Protein AF-0000000077935540 (afdb_homodimer)

Structure (mmCIF, N/CA/C/O backbone):
data_AF-0000000077935540-model_v1
#
loop_
_entity.id
_entity.type
_entity.pdbx_description
1 polymer 'Uncharacterized protein'
#
loop_
_atom_site.group_PDB
_atom_site.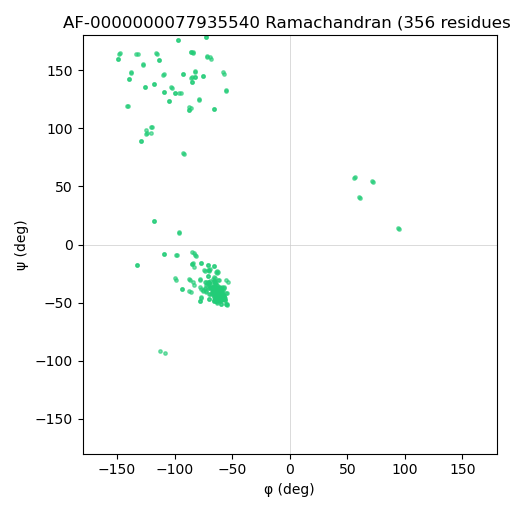id
_atom_site.type_symbol
_atom_site.label_atom_id
_atom_site.label_alt_id
_atom_site.label_comp_id
_atom_site.label_asym_id
_atom_site.label_entity_id
_atom_site.label_seq_id
_atom_site.pdbx_PDB_ins_code
_atom_site.Cartn_x
_atom_site.Cartn_y
_atom_site.Cartn_z
_atom_site.occupancy
_atom_site.B_iso_or_equiv
_atom_site.auth_seq_id
_atom_site.auth_comp_id
_atom_site.auth_asym_id
_atom_site.auth_atom_id
_atom_site.pdbx_PDB_model_num
ATOM 1 N N . MET A 1 1 ? 17.234 -0.448 -13.492 1 80.06 1 MET A N 1
ATOM 2 C CA . MET A 1 1 ? 16.344 -0.194 -12.352 1 80.06 1 MET A CA 1
ATOM 3 C C . MET A 1 1 ? 16.812 -0.953 -11.117 1 80.06 1 MET A C 1
ATOM 5 O O . MET A 1 1 ? 17.312 -2.074 -11.227 1 80.06 1 MET A O 1
ATOM 9 N N . ASN A 1 2 ? 16.75 -0.303 -9.992 1 91.56 2 ASN A N 1
ATOM 10 C CA . ASN A 1 2 ? 17.188 -1.038 -8.812 1 91.56 2 ASN A CA 1
ATOM 11 C C . ASN A 1 2 ? 16.062 -1.866 -8.211 1 91.56 2 ASN A C 1
ATOM 13 O O . ASN A 1 2 ? 14.914 -1.762 -8.648 1 91.56 2 ASN A O 1
ATOM 17 N N . ARG A 1 3 ? 16.422 -2.732 -7.371 1 96.88 3 ARG A N 1
ATOM 18 C CA . ARG A 1 3 ? 15.5 -3.699 -6.801 1 96.88 3 ARG A CA 1
ATOM 19 C C . ARG A 1 3 ? 14.398 -2.996 -6.004 1 96.88 3 ARG A C 1
ATOM 21 O O . ARG A 1 3 ? 13.25 -3.445 -5.992 1 96.88 3 ARG A O 1
ATOM 28 N N . VAL A 1 4 ? 14.68 -1.916 -5.453 1 97.12 4 VAL A N 1
ATOM 29 C CA . VAL A 1 4 ? 13.695 -1.131 -4.715 1 97.12 4 VAL A CA 1
ATOM 30 C C . VAL A 1 4 ? 12.594 -0.665 -5.66 1 97.12 4 VAL A C 1
ATOM 32 O O . VAL A 1 4 ? 11.406 -0.812 -5.359 1 97.12 4 VAL A O 1
ATOM 35 N N . ARG A 1 5 ? 12.961 -0.125 -6.711 1 97.44 5 ARG A N 1
ATOM 36 C CA . ARG A 1 5 ? 11.977 0.334 -7.68 1 97.44 5 ARG A CA 1
ATOM 37 C C . ARG A 1 5 ? 11.133 -0.827 -8.195 1 97.44 5 ARG A C 1
ATOM 39 O O . ARG A 1 5 ? 9.914 -0.694 -8.359 1 97.44 5 ARG A O 1
ATOM 46 N N . GLN A 1 6 ? 11.758 -1.904 -8.438 1 98 6 GLN A N 1
ATOM 47 C CA . GLN A 1 6 ? 11.039 -3.072 -8.945 1 98 6 GLN A CA 1
ATOM 48 C C . GLN A 1 6 ? 9.961 -3.52 -7.961 1 98 6 GLN A C 1
ATOM 50 O O . GLN A 1 6 ? 8.805 -3.727 -8.352 1 98 6 GLN A O 1
ATOM 55 N N . LEU A 1 7 ? 10.359 -3.693 -6.73 1 98.38 7 LEU A N 1
ATOM 56 C CA . LEU A 1 7 ? 9.414 -4.137 -5.715 1 98.38 7 LEU A CA 1
ATOM 57 C C . LEU A 1 7 ? 8.328 -3.084 -5.484 1 98.38 7 LEU A C 1
ATOM 59 O O . LEU A 1 7 ? 7.164 -3.422 -5.27 1 98.38 7 LEU A O 1
ATOM 63 N N . THR A 1 8 ? 8.703 -1.834 -5.531 1 98.5 8 THR A N 1
ATOM 64 C CA . THR A 1 8 ? 7.73 -0.754 -5.395 1 98.5 8 THR A CA 1
ATOM 65 C C . THR A 1 8 ? 6.719 -0.792 -6.539 1 98.5 8 THR A C 1
ATOM 67 O O . THR A 1 8 ? 5.516 -0.667 -6.312 1 98.5 8 THR A O 1
ATOM 70 N N . ASP A 1 9 ? 7.176 -0.919 -7.719 1 98.44 9 ASP A N 1
ATOM 71 C CA . ASP A 1 9 ? 6.293 -1.008 -8.875 1 98.44 9 ASP A CA 1
ATOM 72 C C . ASP A 1 9 ? 5.363 -2.213 -8.766 1 98.44 9 ASP A C 1
ATOM 74 O O . ASP A 1 9 ? 4.199 -2.143 -9.172 1 98.44 9 ASP A O 1
ATOM 78 N N . GLU A 1 10 ? 5.895 -3.291 -8.234 1 98.62 10 GLU A N 1
ATOM 79 C CA . GLU A 1 10 ? 5.043 -4.457 -8.016 1 98.62 10 GLU A CA 1
ATOM 80 C C . GLU A 1 10 ? 3.928 -4.148 -7.023 1 98.62 10 GLU A C 1
ATOM 82 O O . GLU A 1 10 ? 2.785 -4.562 -7.219 1 98.62 10 GLU A O 1
ATOM 87 N N . ALA A 1 11 ? 4.305 -3.514 -5.98 1 98.75 11 ALA A N 1
ATOM 88 C CA . ALA A 1 11 ? 3.303 -3.141 -4.988 1 98.75 11 ALA A CA 1
ATOM 89 C C . ALA A 1 11 ? 2.229 -2.246 -5.602 1 98.75 11 ALA A C 1
ATOM 91 O O . ALA A 1 11 ? 1.037 -2.426 -5.34 1 98.75 11 ALA A O 1
ATOM 92 N N . ILE A 1 12 ? 2.625 -1.308 -6.379 1 98.62 12 ILE A N 1
ATOM 93 C CA . ILE A 1 12 ? 1.694 -0.41 -7.055 1 98.62 12 ILE A CA 1
ATOM 94 C C . ILE A 1 12 ? 0.786 -1.212 -7.984 1 98.62 12 ILE A C 1
ATOM 96 O O . ILE A 1 12 ? -0.427 -0.991 -8.016 1 98.62 12 ILE A O 1
ATOM 100 N N . GLU A 1 13 ? 1.338 -2.125 -8.672 1 98.5 13 GLU A N 1
ATOM 101 C CA . GLU A 1 13 ? 0.567 -2.967 -9.578 1 98.5 13 GLU A CA 1
ATOM 102 C C . GLU A 1 13 ? -0.471 -3.791 -8.82 1 98.5 13 GLU A C 1
ATOM 104 O O . GLU A 1 13 ? -1.575 -4.016 -9.32 1 98.5 13 GLU A O 1
ATOM 109 N N . GLU A 1 14 ? -0.076 -4.289 -7.641 1 98.75 14 GLU A N 1
ATOM 110 C CA . GLU A 1 14 ? -1.028 -5.043 -6.832 1 98.75 14 GLU A CA 1
ATOM 111 C C . GLU A 1 14 ? -2.273 -4.211 -6.531 1 98.75 14 GLU A C 1
ATOM 113 O O . GLU A 1 14 ? -3.389 -4.738 -6.523 1 98.75 14 GLU A O 1
ATOM 118 N N . ILE A 1 15 ? -2.061 -2.986 -6.316 1 98.19 15 ILE A N 1
ATOM 119 C CA . ILE A 1 15 ? -3.172 -2.098 -5.992 1 98.19 15 ILE A CA 1
ATOM 120 C C . ILE A 1 15 ? -3.941 -1.747 -7.262 1 98.19 15 ILE A C 1
ATOM 122 O O . ILE A 1 15 ? -5.168 -1.873 -7.309 1 98.19 15 ILE A O 1
ATOM 126 N N . GLU A 1 16 ? -3.285 -1.359 -8.273 1 98.31 16 GLU A N 1
ATOM 127 C CA . GLU A 1 16 ? -3.922 -0.783 -9.461 1 98.31 16 GLU A CA 1
ATOM 128 C C . GLU A 1 16 ? -4.562 -1.865 -10.32 1 98.31 16 GLU A C 1
ATOM 130 O O . GLU A 1 16 ? -5.676 -1.691 -10.82 1 98.31 16 GLU A O 1
ATOM 135 N N . LYS A 1 17 ? -3.846 -2.871 -10.516 1 97.88 17 LYS A N 1
ATOM 136 C CA . LYS A 1 17 ? -4.262 -3.896 -11.469 1 97.88 17 LYS A CA 1
ATOM 137 C C . LYS A 1 17 ? -5.031 -5.016 -10.766 1 97.88 17 LYS A C 1
ATOM 139 O O . LYS A 1 17 ? -6.047 -5.488 -11.281 1 97.88 17 LYS A O 1
ATOM 144 N N . TYR A 1 18 ? -4.641 -5.391 -9.602 1 97.94 18 TYR A N 1
ATOM 145 C CA . TYR A 1 18 ? -5.176 -6.59 -8.969 1 97.94 18 TYR A CA 1
ATOM 146 C C . TYR A 1 18 ? -6.074 -6.23 -7.785 1 97.94 18 TYR A C 1
ATOM 148 O O . TYR A 1 18 ? -6.691 -7.109 -7.18 1 97.94 18 TYR A O 1
ATOM 156 N N . ASN A 1 19 ? -6.074 -4.965 -7.438 1 96.69 19 ASN A N 1
ATOM 157 C CA . ASN A 1 19 ? -6.918 -4.449 -6.363 1 96.69 19 ASN A CA 1
ATOM 158 C C . ASN A 1 19 ? -6.594 -5.109 -5.027 1 96.69 19 ASN A C 1
ATOM 160 O O . ASN A 1 19 ? -7.496 -5.52 -4.293 1 96.69 19 ASN A O 1
ATOM 164 N N . SER A 1 20 ? -5.309 -5.305 -4.797 1 97.62 20 SER A N 1
ATOM 165 C CA . SER A 1 20 ? -4.914 -5.977 -3.562 1 97.62 20 SER A CA 1
ATOM 166 C C . SER A 1 20 ? -4.02 -5.086 -2.711 1 97.62 20 SER A C 1
ATOM 168 O O . SER A 1 20 ? -2.797 -5.078 -2.883 1 97.62 20 SER A O 1
ATOM 170 N N . CYS A 1 21 ? -4.562 -4.5 -1.745 1 97.25 21 CYS A N 1
ATOM 171 C CA . CYS A 1 21 ? -3.791 -3.727 -0.78 1 97.25 21 CYS A CA 1
ATOM 172 C C . CYS A 1 21 ? -2.98 -4.641 0.131 1 97.25 21 CYS A C 1
ATOM 174 O O . CYS A 1 21 ? -1.876 -4.289 0.548 1 97.25 21 CYS A O 1
ATOM 176 N N . GLN A 1 22 ? -3.59 -5.816 0.43 1 97.44 22 GLN A N 1
ATOM 177 C CA . GLN A 1 22 ? -2.912 -6.766 1.306 1 97.44 22 GLN A CA 1
ATOM 178 C C . GLN A 1 22 ? -1.576 -7.203 0.711 1 97.44 22 GLN A C 1
ATOM 180 O O . GLN A 1 22 ? -0.568 -7.266 1.417 1 97.44 22 GLN A O 1
ATOM 185 N N . SER A 1 23 ? -1.59 -7.512 -0.558 1 98.25 23 SER A N 1
ATOM 186 C CA . SER A 1 23 ? -0.346 -7.883 -1.225 1 98.25 23 SER A CA 1
ATOM 187 C C . SER A 1 23 ? 0.662 -6.738 -1.189 1 98.25 23 SER A C 1
ATOM 189 O O . SER A 1 23 ? 1.846 -6.957 -0.924 1 98.25 23 SER A O 1
ATOM 191 N N . ALA A 1 24 ? 0.158 -5.539 -1.489 1 98.56 24 ALA A N 1
ATOM 192 C CA . ALA A 1 24 ? 1.03 -4.371 -1.441 1 98.56 24 ALA A CA 1
ATOM 193 C C . ALA A 1 24 ? 1.646 -4.199 -0.056 1 98.56 24 ALA A C 1
ATOM 195 O O . ALA A 1 24 ? 2.826 -3.861 0.069 1 98.56 24 ALA A O 1
ATOM 196 N N . TYR A 1 25 ? 0.874 -4.453 0.956 1 98.38 25 TYR A N 1
ATOM 197 C CA . TYR A 1 25 ? 1.321 -4.352 2.34 1 98.38 25 TYR A CA 1
ATOM 198 C C . TYR A 1 25 ? 2.48 -5.301 2.611 1 98.38 25 TYR A C 1
ATOM 200 O O . TYR A 1 25 ? 3.488 -4.91 3.205 1 98.38 25 TYR A O 1
ATOM 208 N N . TYR A 1 26 ? 2.369 -6.52 2.178 1 98.31 26 TYR A N 1
ATOM 209 C CA . TYR A 1 26 ? 3.424 -7.492 2.434 1 98.31 26 TYR A CA 1
ATOM 210 C C . TYR A 1 26 ? 4.676 -7.168 1.628 1 98.31 26 TYR A C 1
ATOM 212 O O . TYR A 1 26 ? 5.797 -7.414 2.082 1 98.31 26 TYR A O 1
ATOM 220 N N . ILE A 1 27 ? 4.523 -6.621 0.427 1 98.44 27 ILE A N 1
ATOM 221 C CA . ILE A 1 27 ? 5.684 -6.188 -0.343 1 98.44 27 ILE A CA 1
ATOM 222 C C . ILE A 1 27 ? 6.379 -5.031 0.376 1 98.44 27 ILE A C 1
ATOM 224 O O . ILE A 1 27 ? 7.609 -4.984 0.442 1 98.44 27 ILE A O 1
ATOM 228 N N . LEU A 1 28 ? 5.555 -4.133 0.888 1 98.38 28 LEU A N 1
ATOM 229 C CA . LEU A 1 28 ? 6.102 -3.035 1.677 1 98.38 28 LEU A CA 1
ATOM 230 C C . LEU A 1 28 ? 6.906 -3.562 2.861 1 98.38 28 LEU A C 1
ATOM 232 O O . LEU A 1 28 ? 7.969 -3.029 3.182 1 98.38 28 LEU A O 1
ATOM 236 N N . LYS A 1 29 ? 6.402 -4.57 3.553 1 97.94 29 LYS A N 1
ATOM 237 C CA . LYS A 1 29 ? 7.129 -5.168 4.668 1 97.94 29 LYS A CA 1
ATOM 238 C C . LYS A 1 29 ? 8.477 -5.719 4.215 1 97.94 29 LYS A C 1
ATOM 240 O O . LYS A 1 29 ? 9.484 -5.566 4.914 1 97.94 29 LYS A O 1
ATOM 245 N N . THR A 1 30 ? 8.477 -6.32 3.076 1 96.56 30 THR A N 1
ATOM 246 C CA . THR A 1 30 ? 9.719 -6.828 2.496 1 96.56 30 THR A CA 1
ATOM 247 C C . THR A 1 30 ? 10.695 -5.691 2.229 1 96.56 30 THR A C 1
ATOM 249 O O . THR A 1 30 ? 11.891 -5.812 2.518 1 96.56 30 THR A O 1
ATOM 252 N N . LEU A 1 31 ? 10.234 -4.625 1.642 1 97.31 31 LEU A N 1
ATOM 253 C CA . LEU A 1 31 ? 11.055 -3.449 1.351 1 97.31 31 LEU A CA 1
ATOM 254 C C . LEU A 1 31 ? 11.641 -2.865 2.631 1 97.31 31 LEU A C 1
ATOM 256 O O . LEU A 1 31 ? 12.828 -2.523 2.674 1 97.31 31 LEU A O 1
ATOM 260 N N . SER A 1 32 ? 10.828 -2.76 3.615 1 97.06 32 SER A N 1
ATOM 261 C CA . SER A 1 32 ? 11.266 -2.174 4.879 1 97.06 32 SER A CA 1
ATOM 262 C C . SER A 1 32 ? 12.359 -3.012 5.523 1 97.06 32 SER A C 1
ATOM 264 O O . SER A 1 32 ? 13.383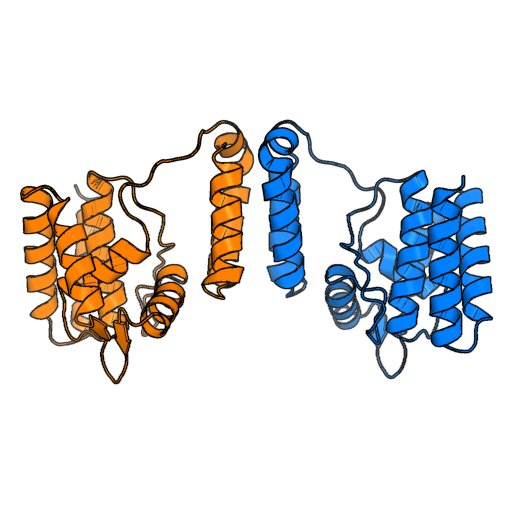 -2.475 5.969 1 97.06 32 SER A O 1
ATOM 266 N N . GLU A 1 33 ? 12.133 -4.324 5.57 1 95.38 33 GLU A N 1
ATOM 267 C CA . GLU A 1 33 ? 13.062 -5.242 6.211 1 95.38 33 GLU A CA 1
ATOM 268 C C . GLU A 1 33 ? 14.398 -5.285 5.473 1 95.38 33 GLU A C 1
ATOM 270 O O . GLU A 1 33 ? 15.453 -5.453 6.09 1 95.38 33 GLU A O 1
ATOM 275 N N . GLY A 1 34 ? 14.422 -5.105 4.195 1 94.25 34 GLY A N 1
ATOM 276 C CA . GLY A 1 34 ? 15.633 -5.266 3.4 1 94.25 34 GLY A CA 1
ATOM 277 C C . GLY A 1 34 ? 16.062 -3.982 2.717 1 94.25 34 GLY A C 1
ATOM 278 O O . GLY A 1 34 ? 16.797 -4.02 1.722 1 94.25 34 GLY A O 1
ATOM 279 N N . ALA A 1 35 ? 15.633 -2.904 3.182 1 93.38 35 ALA A N 1
ATOM 280 C CA . ALA A 1 35 ? 15.789 -1.641 2.469 1 93.38 35 ALA A CA 1
ATOM 281 C C . ALA A 1 35 ? 17.25 -1.391 2.115 1 93.38 35 ALA A C 1
ATOM 283 O O . ALA A 1 35 ? 17.578 -1.123 0.957 1 93.38 35 ALA A O 1
ATOM 284 N N . GLU A 1 36 ? 18.141 -1.472 3.025 1 92.56 36 GLU A N 1
ATOM 285 C CA . GLU A 1 36 ? 19.562 -1.16 2.812 1 92.56 36 GLU A CA 1
ATOM 286 C C . GLU A 1 36 ? 20.172 -2.084 1.767 1 92.56 36 GLU A C 1
ATOM 288 O O . GLU A 1 36 ? 20.922 -1.631 0.893 1 92.56 36 GLU A O 1
ATOM 293 N N . THR A 1 37 ? 19.891 -3.318 1.882 1 95 37 THR A N 1
ATOM 294 C CA . THR A 1 37 ? 20.422 -4.297 0.945 1 95 37 THR A CA 1
ATOM 295 C C . THR A 1 37 ? 19.797 -4.137 -0.433 1 95 37 THR A C 1
ATOM 297 O O . THR A 1 37 ? 20.484 -4.207 -1.452 1 95 37 THR A O 1
ATOM 300 N N . LEU A 1 38 ? 18.547 -3.93 -0.459 1 96.31 38 LEU A N 1
ATOM 301 C CA . LEU A 1 38 ? 17.812 -3.854 -1.711 1 96.31 38 LEU A CA 1
ATOM 302 C C . LEU A 1 38 ? 18.219 -2.627 -2.518 1 96.31 38 LEU A C 1
ATOM 304 O O . LEU A 1 38 ? 18.172 -2.645 -3.75 1 96.31 38 LEU A O 1
ATOM 308 N N . CYS A 1 39 ? 18.609 -1.595 -1.846 1 95.44 39 CYS A N 1
ATOM 309 C CA . CYS A 1 39 ? 19.047 -0.373 -2.51 1 95.44 39 CYS A CA 1
ATOM 310 C C . CYS A 1 39 ? 20.297 -0.633 -3.357 1 95.44 39 CYS A C 1
ATOM 312 O O . CYS A 1 39 ? 20.562 0.094 -4.316 1 95.44 39 CYS A O 1
ATOM 314 N N . LYS A 1 40 ? 20.984 -1.628 -3.023 1 95.12 40 LYS A N 1
ATOM 315 C CA . LYS A 1 40 ? 22.234 -1.929 -3.703 1 95.12 40 LYS A CA 1
ATOM 316 C C . LYS A 1 40 ? 22.047 -3.004 -4.77 1 95.12 40 LYS A C 1
ATOM 318 O O . LYS A 1 40 ? 22.953 -3.273 -5.559 1 95.12 40 LYS A O 1
ATOM 323 N N . GLU A 1 41 ? 20.938 -3.598 -4.809 1 95.81 41 GLU A N 1
ATOM 324 C CA . GLU A 1 41 ? 20.656 -4.699 -5.727 1 95.81 41 GLU A CA 1
ATOM 325 C C . GLU A 1 41 ? 20.031 -4.195 -7.023 1 95.81 41 GLU A C 1
ATOM 327 O O . GLU A 1 41 ? 19.297 -3.207 -7.016 1 95.81 41 GLU A O 1
ATOM 332 N N . LYS A 1 42 ? 20.359 -4.863 -8.047 1 95.69 42 LYS A N 1
ATOM 333 C CA . LYS A 1 42 ? 19.719 -4.594 -9.328 1 95.69 42 LYS A CA 1
ATOM 334 C C . LYS A 1 42 ? 18.391 -5.336 -9.453 1 95.69 42 LYS A C 1
ATOM 336 O O . LYS A 1 42 ? 18.094 -6.223 -8.641 1 95.69 42 LYS A O 1
ATOM 341 N N . GLU A 1 43 ? 17.656 -4.902 -10.406 1 96 43 GLU A N 1
ATOM 342 C CA . GLU A 1 43 ? 16.391 -5.574 -10.664 1 96 43 GLU A CA 1
ATOM 343 C C . GLU A 1 43 ? 16.609 -7.059 -10.945 1 96 43 GLU A C 1
ATOM 345 O O . GLU A 1 43 ? 17.625 -7.449 -11.516 1 96 43 GLU A O 1
ATOM 350 N N . VAL A 1 44 ? 15.672 -7.816 -10.547 1 96.88 44 VAL A N 1
ATOM 351 C CA . VAL A 1 44 ? 15.719 -9.266 -10.742 1 96.88 44 VAL A CA 1
ATOM 352 C C . VAL A 1 44 ? 14.875 -9.648 -11.961 1 96.88 44 VAL A C 1
ATOM 354 O O . VAL A 1 44 ? 13.734 -9.203 -12.102 1 96.88 44 VAL A O 1
ATOM 357 N N . LYS A 1 45 ? 15.445 -10.391 -12.773 1 97.38 45 LYS A N 1
ATOM 358 C CA . LYS A 1 45 ? 14.688 -10.953 -13.891 1 97.38 45 LYS A CA 1
ATOM 359 C C . LYS A 1 45 ? 14.016 -12.258 -13.492 1 97.38 45 LYS A C 1
ATOM 361 O O . LYS A 1 45 ? 14.688 -13.266 -13.25 1 97.38 45 LYS A O 1
ATOM 366 N N . TYR A 1 46 ? 12.75 -12.242 -13.508 1 98 46 TYR A N 1
ATOM 367 C CA . TYR A 1 46 ? 12.008 -13.438 -13.125 1 98 46 TYR A CA 1
ATOM 368 C C . TYR A 1 46 ? 11.859 -14.383 -14.312 1 98 46 TYR A C 1
ATOM 370 O O . TYR A 1 46 ? 11.547 -13.953 -15.422 1 98 46 TYR A O 1
ATOM 378 N N . ASP A 1 47 ? 12.008 -15.625 -13.992 1 97.94 47 ASP A N 1
ATOM 379 C CA . ASP A 1 47 ? 11.672 -16.641 -14.984 1 97.94 47 ASP A CA 1
ATOM 380 C C . ASP A 1 47 ? 10.156 -16.828 -15.078 1 97.94 47 ASP A C 1
ATOM 382 O O . ASP A 1 47 ? 9.617 -17.062 -16.156 1 97.94 47 ASP A O 1
ATOM 386 N N . TYR A 1 48 ? 9.508 -16.75 -13.891 1 97.88 48 TYR A N 1
ATOM 387 C CA . TYR A 1 48 ? 8.07 -16.938 -13.805 1 97.88 48 TYR A CA 1
ATOM 388 C C . TYR A 1 48 ? 7.438 -15.945 -12.836 1 97.88 48 TYR A C 1
ATOM 390 O O . TYR A 1 48 ? 8.008 -15.641 -11.789 1 97.88 48 TYR A O 1
ATOM 398 N N . THR A 1 49 ? 6.258 -15.508 -13.242 1 98.25 49 THR A N 1
ATOM 399 C CA . THR A 1 49 ? 5.492 -14.602 -12.398 1 98.25 49 THR A CA 1
ATOM 400 C C . THR A 1 49 ? 4.457 -15.359 -11.57 1 98.25 49 THR A C 1
ATOM 402 O O . THR A 1 49 ? 4.305 -16.578 -11.734 1 98.25 49 THR A O 1
ATOM 405 N N . VAL A 1 50 ? 3.803 -14.641 -10.758 1 98.69 50 VAL A N 1
ATOM 406 C CA . VAL A 1 50 ? 2.725 -15.219 -9.961 1 98.69 50 VAL A CA 1
ATOM 407 C C . VAL A 1 50 ? 1.613 -15.711 -10.875 1 98.69 50 VAL A C 1
ATOM 409 O O . VAL A 1 50 ? 1.038 -16.781 -10.648 1 98.69 50 VAL A O 1
ATOM 412 N N . ASP A 1 51 ? 1.336 -14.961 -11.906 1 98.31 51 ASP A N 1
ATOM 413 C CA . ASP A 1 51 ? 0.317 -15.375 -12.867 1 98.31 51 ASP A CA 1
ATOM 414 C C . ASP A 1 51 ? 0.7 -16.688 -13.547 1 98.31 51 ASP A C 1
ATOM 416 O O . ASP A 1 51 ? -0.145 -17.562 -13.734 1 98.31 51 ASP A O 1
ATOM 420 N N . ASN A 1 52 ? 1.935 -16.781 -13.914 1 97.94 52 ASN A N 1
ATOM 421 C CA . ASN A 1 52 ? 2.412 -18.047 -14.477 1 97.94 52 ASN A CA 1
ATOM 422 C C . ASN A 1 52 ? 2.184 -19.203 -13.508 1 97.94 52 ASN A C 1
ATOM 424 O O . ASN A 1 52 ? 1.757 -20.281 -13.93 1 97.94 52 ASN A O 1
ATOM 428 N N . LEU A 1 53 ? 2.488 -18.984 -12.312 1 98.5 53 LEU A N 1
ATOM 429 C CA . LEU A 1 53 ? 2.344 -20.016 -11.289 1 98.5 53 LEU A CA 1
ATOM 430 C C . LEU A 1 53 ? 0.897 -20.484 -11.188 1 98.5 53 LEU A C 1
ATOM 432 O O . LEU A 1 53 ? 0.633 -21.688 -11.094 1 98.5 53 LEU A O 1
ATOM 436 N N . ILE A 1 54 ? -0.005 -19.562 -11.195 1 98.69 54 ILE A N 1
ATOM 437 C CA . ILE A 1 54 ? -1.426 -19.891 -11.102 1 98.69 54 ILE A CA 1
ATOM 438 C C . ILE A 1 54 ? -1.853 -20.688 -12.328 1 98.69 54 ILE A C 1
ATOM 440 O O . ILE A 1 54 ? -2.514 -21.719 -12.195 1 98.69 54 ILE A O 1
ATOM 444 N N . ILE A 1 55 ? -1.457 -20.188 -13.461 1 98.44 55 ILE A N 1
ATOM 445 C CA . ILE A 1 55 ? -1.841 -20.844 -14.711 1 98.44 55 ILE A CA 1
ATOM 446 C C . ILE A 1 55 ? -1.257 -22.25 -14.773 1 98.44 55 ILE A C 1
ATOM 448 O O . ILE A 1 55 ? -1.951 -23.203 -15.133 1 98.44 55 ILE A O 1
ATOM 452 N N . MET A 1 56 ? -0.005 -22.406 -14.367 1 98.06 56 MET A N 1
ATOM 453 C CA . MET A 1 56 ? 0.618 -23.719 -14.328 1 98.06 56 MET A CA 1
ATOM 454 C C . MET A 1 56 ? -0.12 -24.641 -13.367 1 98.06 56 MET A C 1
ATOM 456 O O . MET A 1 56 ? -0.306 -25.828 -13.656 1 98.06 56 MET A O 1
ATOM 460 N N . SER A 1 57 ? -0.506 -24.125 -12.227 1 98.38 57 SER A N 1
ATOM 461 C CA . SER A 1 57 ? -1.21 -24.906 -11.211 1 98.38 57 SER A CA 1
ATOM 462 C C . SER A 1 57 ? -2.547 -25.422 -11.734 1 98.38 57 SER A C 1
ATOM 464 O O . SER A 1 57 ? -2.879 -26.594 -11.562 1 98.38 57 SER A O 1
ATOM 466 N N . LEU A 1 58 ? -3.234 -24.562 -12.445 1 98.12 58 LEU A N 1
ATOM 467 C CA . LEU A 1 58 ? -4.555 -24.922 -12.945 1 98.12 58 LEU A CA 1
ATOM 468 C C . LEU A 1 58 ? -4.445 -25.828 -14.164 1 98.12 58 LEU A C 1
ATOM 470 O O . LEU A 1 58 ? -5.348 -26.625 -14.438 1 98.12 58 LEU A O 1
ATOM 474 N N . TYR A 1 59 ? -3.379 -25.625 -14.859 1 97.81 59 TYR A N 1
ATOM 475 C CA . TYR A 1 59 ? -3.158 -26.484 -16.016 1 97.81 59 TYR A CA 1
ATOM 476 C C . TYR A 1 59 ? -2.9 -27.922 -15.578 1 97.81 59 TYR A C 1
ATOM 478 O O . TYR A 1 59 ? -3.342 -28.859 -16.234 1 97.81 59 TYR A O 1
ATOM 486 N N . THR A 1 60 ? -2.176 -28.078 -14.516 1 96.81 60 THR A N 1
ATOM 487 C CA . THR A 1 60 ? -1.765 -29.391 -14.047 1 96.81 60 THR A CA 1
ATOM 488 C C . THR A 1 60 ? -2.855 -30.031 -13.188 1 96.81 60 THR A C 1
ATOM 490 O O . THR A 1 60 ? -2.957 -31.25 -13.109 1 96.81 60 THR A O 1
ATOM 493 N N . TYR A 1 61 ? -3.578 -29.203 -12.484 1 96 61 TYR A N 1
ATOM 494 C CA . TYR A 1 61 ? -4.695 -29.656 -11.664 1 96 61 TYR A CA 1
ATOM 495 C C . TYR A 1 61 ? -5.984 -28.938 -12.047 1 96 61 TYR A C 1
ATOM 497 O O . TYR A 1 61 ? -6.332 -27.906 -11.461 1 96 61 TYR A O 1
ATOM 505 N N . GLU A 1 62 ? -6.73 -29.578 -12.875 1 92.38 62 GLU A N 1
ATOM 506 C CA . GLU A 1 62 ? -7.957 -29 -13.406 1 92.38 62 GLU A CA 1
ATOM 507 C C . GLU A 1 62 ? -9.117 -29.172 -12.43 1 92.38 62 GLU A C 1
ATOM 509 O O . GLU A 1 62 ? -9.156 -30.141 -11.672 1 92.38 62 GLU A O 1
ATOM 514 N N . ASP A 1 63 ? -10.008 -28.266 -12.453 1 94.12 63 ASP A N 1
ATOM 515 C CA . ASP A 1 63 ? -11.242 -28.312 -11.664 1 94.12 63 ASP A CA 1
ATOM 516 C C . ASP A 1 63 ? -10.93 -28.469 -10.172 1 94.12 63 ASP A C 1
ATOM 518 O O . ASP A 1 63 ? -11.422 -29.391 -9.523 1 94.12 63 ASP A O 1
ATOM 522 N N . VAL A 1 64 ? -10.211 -27.562 -9.758 1 95.88 64 VAL A N 1
ATOM 523 C CA . VAL A 1 64 ? -9.719 -27.641 -8.391 1 95.88 64 VAL A CA 1
ATOM 524 C C . VAL A 1 64 ? -10.406 -26.578 -7.527 1 95.88 64 VAL A C 1
ATOM 526 O O . VAL A 1 64 ? -10.742 -25.5 -8.008 1 95.88 64 VAL A O 1
ATOM 529 N N . THR A 1 65 ? -10.625 -26.922 -6.242 1 95.81 65 THR A N 1
ATOM 530 C CA . THR A 1 65 ? -11.148 -25.938 -5.301 1 95.81 65 THR A CA 1
ATOM 531 C C . THR A 1 65 ? -10.078 -24.906 -4.957 1 95.81 65 THR A C 1
ATOM 533 O O . THR A 1 65 ? -8.883 -25.141 -5.172 1 95.81 65 THR A O 1
ATOM 536 N N . LYS A 1 66 ? -10.484 -23.812 -4.449 1 96.25 66 LYS A N 1
ATOM 537 C CA . LYS A 1 66 ? -9.555 -22.75 -4.105 1 96.25 66 LYS A CA 1
ATOM 538 C C . LYS A 1 66 ? -8.508 -23.219 -3.102 1 96.25 66 LYS A C 1
ATOM 540 O O . LYS A 1 66 ? -7.324 -22.906 -3.24 1 96.25 66 LYS A O 1
ATOM 545 N N . ALA A 1 67 ? -8.977 -23.906 -2.078 1 96.31 67 ALA A N 1
ATOM 546 C CA . ALA A 1 67 ? -8.07 -24.391 -1.044 1 96.31 67 ALA A CA 1
ATOM 547 C C . ALA A 1 67 ? -7 -25.297 -1.64 1 96.31 67 ALA A C 1
ATOM 549 O O . ALA A 1 67 ? -5.816 -25.172 -1.312 1 96.31 67 ALA A O 1
ATOM 550 N N . ARG A 1 68 ? -7.434 -26.172 -2.488 1 96.25 68 ARG A N 1
ATOM 551 C CA . ARG A 1 68 ? -6.492 -27.094 -3.111 1 96.25 68 ARG A CA 1
ATOM 552 C C . ARG A 1 68 ? -5.574 -26.375 -4.09 1 96.25 68 ARG A C 1
ATOM 554 O O . ARG A 1 68 ? -4.406 -26.734 -4.242 1 96.25 68 ARG A O 1
ATOM 561 N N . LEU A 1 69 ? -6.125 -25.359 -4.684 1 97.94 69 LEU A N 1
ATOM 562 C CA . LEU A 1 69 ? -5.309 -24.547 -5.586 1 97.94 69 LEU A CA 1
ATOM 563 C C . LEU A 1 69 ? -4.145 -23.906 -4.844 1 97.94 69 LEU A C 1
ATOM 565 O O . LEU A 1 69 ? -3.018 -23.891 -5.348 1 97.94 69 LEU A O 1
ATOM 569 N N . PHE A 1 70 ? -4.391 -23.359 -3.662 1 98.38 70 PHE A N 1
ATOM 570 C CA . PHE A 1 70 ? -3.322 -22.766 -2.869 1 98.38 70 PHE A CA 1
ATOM 571 C C . PHE A 1 70 ? -2.24 -23.797 -2.566 1 98.38 70 PHE A C 1
ATOM 573 O O . PHE A 1 70 ? -1.048 -23.516 -2.682 1 98.38 70 PHE A O 1
ATOM 580 N N . VAL A 1 71 ? -2.668 -24.969 -2.213 1 98.06 71 VAL A N 1
ATOM 581 C CA . VAL A 1 71 ? -1.718 -26.031 -1.868 1 98.06 71 VAL A CA 1
ATOM 582 C C . VAL A 1 71 ? -0.917 -26.422 -3.105 1 98.06 71 VAL A C 1
ATOM 584 O O . VAL A 1 71 ? 0.311 -26.531 -3.051 1 98.06 71 VAL A O 1
ATOM 587 N N . THR A 1 72 ? -1.632 -26.641 -4.188 1 98.31 72 THR A N 1
ATOM 588 C CA . THR A 1 72 ? -0.991 -27.031 -5.441 1 98.31 72 THR A CA 1
ATOM 589 C C . THR A 1 72 ? 0.014 -25.969 -5.879 1 98.31 72 THR A C 1
ATOM 591 O O . THR A 1 72 ? 1.142 -26.297 -6.258 1 98.31 72 THR A O 1
ATOM 594 N N . SER A 1 73 ? -0.397 -24.703 -5.832 1 98.69 73 SER A N 1
ATOM 595 C CA . SER A 1 73 ? 0.47 -23.609 -6.23 1 98.69 73 SER A CA 1
ATOM 596 C C . SER A 1 73 ? 1.716 -23.531 -5.352 1 98.69 73 SER A C 1
ATOM 598 O O . SER A 1 73 ? 2.805 -23.219 -5.836 1 98.69 73 SER A O 1
ATOM 600 N N . PHE A 1 74 ? 1.558 -23.812 -4.082 1 98.75 74 PHE A N 1
ATOM 601 C CA . PHE A 1 74 ? 2.695 -23.781 -3.172 1 98.75 74 PHE A CA 1
ATOM 602 C C . PHE A 1 74 ? 3.707 -24.859 -3.531 1 98.75 74 PHE A C 1
ATOM 604 O O . PHE A 1 74 ? 4.91 -24.594 -3.572 1 98.75 74 PHE A O 1
ATOM 611 N N . ILE A 1 75 ? 3.197 -26.031 -3.748 1 97.88 75 ILE A N 1
ATOM 612 C CA . ILE A 1 75 ? 4.082 -27.156 -4.066 1 97.88 75 ILE A CA 1
ATOM 613 C C . ILE A 1 75 ? 4.828 -26.859 -5.367 1 97.88 75 ILE A C 1
ATOM 615 O O . ILE A 1 75 ? 6.047 -27.062 -5.449 1 97.88 75 ILE A O 1
ATOM 619 N N . ILE A 1 76 ? 4.113 -26.375 -6.336 1 98.38 76 ILE A N 1
ATOM 620 C CA . ILE A 1 76 ? 4.738 -26.047 -7.617 1 98.38 76 ILE A CA 1
ATOM 621 C C . ILE A 1 76 ? 5.762 -24.938 -7.426 1 98.38 76 ILE A C 1
ATOM 623 O O . ILE A 1 76 ? 6.867 -25 -7.969 1 98.38 76 ILE A O 1
ATOM 627 N N . TYR A 1 77 ? 5.457 -23.938 -6.676 1 98.62 77 TYR A N 1
ATOM 628 C CA . TYR A 1 77 ? 6.383 -22.844 -6.359 1 98.62 77 TYR A CA 1
ATOM 629 C C . TYR A 1 77 ? 7.664 -23.391 -5.734 1 98.62 77 TYR A C 1
ATOM 631 O O . TYR A 1 77 ? 8.766 -23 -6.129 1 98.62 77 TYR A O 1
ATOM 639 N N . ASP A 1 78 ? 7.465 -24.266 -4.77 1 97.69 78 ASP A N 1
ATOM 640 C CA . ASP A 1 78 ? 8.602 -24.828 -4.047 1 97.69 78 ASP A CA 1
ATOM 641 C C . ASP A 1 78 ? 9.523 -25.609 -4.984 1 97.69 78 ASP A C 1
ATOM 643 O O . ASP A 1 78 ? 10.742 -25.516 -4.871 1 97.69 78 ASP A O 1
ATOM 647 N N . LEU A 1 79 ? 8.953 -26.297 -5.871 1 97 79 LEU A N 1
ATOM 648 C CA . LEU A 1 79 ? 9.719 -27.094 -6.824 1 97 79 LEU A CA 1
ATOM 649 C C . LEU A 1 79 ? 10.406 -26.203 -7.852 1 97 79 LEU A C 1
ATOM 651 O O . LEU A 1 79 ? 11.57 -26.422 -8.195 1 97 79 LEU A O 1
ATOM 655 N N . LEU A 1 80 ? 9.742 -25.172 -8.328 1 98.06 80 LEU A N 1
ATOM 656 C CA . LEU A 1 80 ? 10.297 -24.25 -9.32 1 98.06 80 LEU A CA 1
ATOM 657 C C . LEU A 1 80 ? 11.414 -23.406 -8.727 1 98.06 80 LEU A C 1
ATOM 659 O O . LEU A 1 80 ? 12.414 -23.141 -9.398 1 98.06 80 LEU A O 1
ATOM 663 N N . ALA A 1 81 ? 11.258 -23.031 -7.492 1 97 81 ALA A N 1
ATOM 664 C CA . ALA A 1 81 ? 12.164 -22.094 -6.836 1 97 81 ALA A CA 1
ATOM 665 C C . ALA A 1 81 ? 13.555 -22.688 -6.684 1 97 81 ALA A C 1
ATOM 667 O O . ALA A 1 81 ? 14.531 -21.969 -6.453 1 97 81 ALA A O 1
ATOM 668 N N . LYS A 1 82 ? 13.625 -24 -6.793 1 95.44 82 LYS A N 1
ATOM 669 C CA . LYS A 1 82 ? 14.914 -24.688 -6.68 1 95.44 82 LYS A CA 1
ATOM 670 C C . LYS A 1 82 ? 15.789 -24.406 -7.898 1 95.44 82 LYS A C 1
ATOM 672 O O . LYS A 1 82 ? 17.016 -24.453 -7.809 1 95.44 82 LYS A O 1
ATOM 677 N N . LYS A 1 83 ? 15.25 -24.047 -9.016 1 96.62 83 LYS A N 1
ATOM 678 C CA . LYS A 1 83 ? 16.031 -23.938 -10.25 1 96.62 83 LYS A CA 1
ATOM 679 C C . LYS A 1 83 ? 15.734 -22.625 -10.969 1 96.62 83 LYS A C 1
ATOM 681 O O . LYS A 1 83 ? 16.5 -22.203 -11.836 1 96.62 83 LYS A O 1
ATOM 686 N N . TYR A 1 84 ? 14.641 -22 -10.609 1 97.88 84 TYR A N 1
ATOM 687 C CA . TYR A 1 84 ? 14.211 -20.812 -11.328 1 97.88 84 TYR A CA 1
ATOM 688 C C . TYR A 1 84 ? 13.969 -19.656 -10.375 1 97.88 84 TYR A C 1
ATOM 690 O O . TYR A 1 84 ? 13.734 -19.859 -9.18 1 97.88 84 TYR A O 1
ATOM 698 N N . THR A 1 85 ? 14.078 -18.438 -10.898 1 98 85 THR A N 1
ATOM 699 C CA . THR A 1 85 ? 13.695 -17.234 -10.156 1 98 85 THR A CA 1
ATOM 700 C C . THR A 1 85 ? 12.219 -16.938 -10.344 1 98 85 THR A C 1
ATOM 702 O O . THR A 1 85 ? 11.781 -16.562 -11.438 1 98 85 THR A O 1
ATOM 705 N N . ILE A 1 86 ? 11.531 -16.969 -9.242 1 98 86 ILE A N 1
ATOM 706 C CA . ILE A 1 86 ? 10.086 -16.781 -9.32 1 98 86 ILE A CA 1
ATOM 707 C C . ILE A 1 86 ? 9.68 -15.531 -8.547 1 98 86 ILE A C 1
ATOM 709 O O . ILE A 1 86 ? 10.195 -15.273 -7.457 1 98 86 ILE A O 1
ATOM 713 N N . GLN A 1 87 ? 8.781 -14.789 -9.141 1 98.38 87 GLN A N 1
ATOM 714 C CA . GLN A 1 87 ? 8.172 -13.695 -8.383 1 98.38 87 GLN A CA 1
ATOM 715 C C . GLN A 1 87 ? 7.551 -14.203 -7.086 1 98.38 87 GLN A C 1
ATOM 717 O O . GLN A 1 87 ? 6.844 -15.211 -7.086 1 98.38 87 GLN A O 1
ATOM 722 N N . ASN A 1 88 ? 7.809 -13.555 -5.984 1 97.69 88 ASN A N 1
ATOM 723 C CA . ASN A 1 88 ? 7.363 -14.008 -4.668 1 97.69 88 ASN A CA 1
ATOM 724 C C . ASN A 1 88 ? 5.844 -13.977 -4.551 1 97.69 88 ASN A C 1
ATOM 726 O O . ASN A 1 88 ? 5.238 -12.906 -4.539 1 97.69 88 ASN A O 1
ATOM 730 N N . PRO A 1 89 ? 5.246 -15.078 -4.379 1 98.56 89 PRO A N 1
ATOM 731 C CA . PRO A 1 89 ? 3.783 -15.109 -4.27 1 98.56 89 PRO A CA 1
ATOM 732 C C . PRO A 1 89 ? 3.283 -14.656 -2.9 1 98.56 89 PRO A C 1
ATOM 734 O O . PRO A 1 89 ? 2.082 -14.438 -2.721 1 98.56 89 PRO A O 1
ATOM 737 N N . LEU A 1 90 ? 4.133 -14.609 -1.923 1 98.25 90 LEU A N 1
ATOM 738 C CA . LEU A 1 90 ? 3.793 -14.188 -0.57 1 98.25 90 LEU A CA 1
ATOM 739 C C . LEU A 1 90 ? 2.941 -15.242 0.133 1 98.25 90 LEU A C 1
ATOM 741 O O . LEU A 1 90 ? 1.875 -14.922 0.667 1 98.25 90 LEU A O 1
ATOM 745 N N . PHE A 1 91 ? 3.455 -16.469 0.164 1 98.19 91 PHE A N 1
ATOM 746 C CA . PHE A 1 91 ? 2.752 -17.547 0.845 1 98.19 91 PHE A CA 1
ATOM 747 C C . PHE A 1 91 ? 2.891 -17.422 2.357 1 98.19 91 PHE A C 1
ATOM 749 O O . PHE A 1 91 ? 3.947 -17.031 2.857 1 98.19 91 PHE A O 1
ATOM 756 N N . TYR A 1 92 ? 1.865 -17.781 3.018 1 95.19 92 TYR A N 1
ATOM 757 C CA . TYR A 1 92 ? 1.981 -18.016 4.453 1 95.19 92 TYR A CA 1
ATOM 758 C C . TYR A 1 92 ? 0.998 -19.078 4.914 1 95.19 92 TYR A C 1
ATOM 760 O O . TYR A 1 92 ? 0.07 -19.438 4.184 1 95.19 92 TYR A O 1
ATOM 768 N N . PHE A 1 93 ? 1.314 -19.656 6.102 1 95.62 93 PHE A N 1
ATOM 769 C CA . PHE A 1 93 ? 0.557 -20.797 6.605 1 95.62 93 PHE A CA 1
ATOM 770 C C . PHE A 1 93 ? -0.285 -20.391 7.812 1 95.62 93 PHE A C 1
ATOM 772 O O . PHE A 1 93 ? 0.17 -19.625 8.664 1 95.62 93 PHE A O 1
ATOM 779 N N . ARG A 1 94 ? -1.54 -20.781 7.746 1 94.31 94 ARG A N 1
ATOM 780 C CA . ARG A 1 94 ? -2.482 -20.672 8.852 1 94.31 94 ARG A CA 1
ATOM 781 C C . ARG A 1 94 ? -3.193 -22 9.102 1 94.31 94 ARG A C 1
ATOM 783 O O . ARG A 1 94 ? -4.344 -22.172 8.695 1 94.31 94 ARG A O 1
ATOM 790 N N . TRP A 1 95 ? -2.666 -22.828 9.906 1 92.69 95 TRP A N 1
ATOM 791 C CA . TRP A 1 95 ? -3.031 -24.25 9.953 1 92.69 95 TRP A CA 1
ATOM 792 C C . TRP A 1 95 ? -4.422 -24.438 10.547 1 92.69 95 TRP A C 1
ATOM 794 O O . TRP A 1 95 ? -5.055 -25.469 10.359 1 92.69 95 TRP A O 1
ATOM 804 N N . ASN A 1 96 ? -4.926 -23.469 11.219 1 92.88 96 ASN A N 1
ATOM 805 C CA . ASN A 1 96 ? -6.227 -23.562 11.867 1 92.88 96 ASN A CA 1
ATOM 806 C C . ASN A 1 96 ? -7.332 -22.953 11 1 92.88 96 ASN A C 1
ATOM 808 O O . ASN A 1 96 ? -8.477 -22.844 11.438 1 92.88 96 ASN A O 1
ATOM 812 N N . LYS A 1 97 ? -7.023 -22.672 9.82 1 94.06 97 LYS A N 1
ATOM 813 C CA . LYS A 1 97 ? -7.996 -22.062 8.914 1 94.06 97 LYS A CA 1
ATOM 814 C C . LYS A 1 97 ? -8.32 -22.984 7.746 1 94.06 97 LYS A C 1
ATOM 816 O O . LYS A 1 97 ? -7.598 -23.953 7.492 1 94.06 97 LYS A O 1
ATOM 821 N N . ARG A 1 98 ? -9.398 -22.672 7.066 1 92.56 98 ARG A N 1
ATOM 822 C CA . ARG A 1 98 ? -9.805 -23.422 5.883 1 92.56 98 ARG A CA 1
ATOM 823 C C . ARG A 1 98 ? -8.727 -23.359 4.801 1 92.56 98 ARG A C 1
ATOM 825 O O . ARG A 1 98 ? -8.367 -24.375 4.219 1 92.56 98 ARG A O 1
ATOM 832 N N . TYR A 1 99 ? -8.297 -22.141 4.582 1 96.25 99 TYR A N 1
ATOM 833 C CA . TYR A 1 99 ? -7.164 -21.938 3.686 1 96.25 99 TYR A CA 1
ATOM 834 C C . TYR A 1 99 ? -5.848 -21.938 4.457 1 96.25 99 TYR A C 1
ATOM 836 O O . TYR A 1 99 ? -5.242 -20.875 4.66 1 96.25 99 TYR A O 1
ATOM 844 N N . PHE A 1 100 ? -5.414 -23.172 4.789 1 96.69 100 PHE A N 1
ATOM 845 C CA . PHE A 1 100 ? -4.254 -23.281 5.668 1 96.69 100 PHE A CA 1
ATOM 846 C C . PHE A 1 100 ? -2.973 -22.938 4.918 1 96.69 100 PHE A C 1
ATOM 848 O O . PHE A 1 100 ? -1.942 -22.656 5.535 1 96.69 100 PHE A O 1
ATOM 855 N N . VAL A 1 101 ? -2.916 -23.016 3.633 1 98 101 VAL A N 1
ATOM 856 C CA . VAL A 1 101 ? -1.958 -22.344 2.76 1 98 101 VAL A CA 1
ATOM 857 C C . VAL A 1 101 ? -2.631 -21.172 2.057 1 98 101 VAL A C 1
ATOM 859 O O . VAL A 1 101 ? -3.686 -21.328 1.439 1 98 101 VAL A O 1
ATOM 862 N N . TYR A 1 102 ? -2.016 -20.031 2.273 1 98.06 102 TYR A N 1
ATOM 863 C CA . TYR A 1 102 ? -2.654 -18.859 1.68 1 98.06 102 TYR A CA 1
ATOM 864 C C . TYR A 1 102 ? -1.618 -17.922 1.059 1 98.06 102 TYR A C 1
ATOM 866 O O . TYR A 1 102 ? -0.455 -17.922 1.468 1 98.06 102 TYR A O 1
ATOM 874 N N . SER A 1 103 ? -1.993 -17.266 0.017 1 98.5 103 SER A N 1
ATOM 875 C CA . SER A 1 103 ? -1.248 -16.188 -0.63 1 98.5 103 SER A CA 1
ATOM 876 C C . SER A 1 103 ? -2.178 -15.07 -1.085 1 98.5 103 SER A C 1
ATOM 878 O O . SER A 1 103 ? -3.004 -15.266 -1.979 1 98.5 103 SER A O 1
ATOM 880 N N . PRO A 1 104 ? -1.958 -13.883 -0.541 1 98 104 PRO A N 1
ATOM 881 C CA . PRO A 1 104 ? -2.809 -12.781 -0.992 1 98 104 PRO A CA 1
ATOM 882 C C . PRO A 1 104 ? -2.6 -12.438 -2.465 1 98 104 PRO A C 1
ATOM 884 O O . PRO A 1 104 ? -3.541 -12.016 -3.145 1 98 104 PRO A O 1
ATOM 887 N N . ARG A 1 105 ? -1.445 -12.672 -2.961 1 98.5 105 ARG A N 1
ATOM 888 C CA . ARG A 1 105 ? -1.172 -12.406 -4.367 1 98.5 105 ARG A CA 1
ATOM 889 C C . ARG A 1 105 ? -1.914 -13.391 -5.27 1 98.5 105 ARG A C 1
ATOM 891 O O . ARG A 1 105 ? -2.525 -12.984 -6.262 1 98.5 105 ARG A O 1
ATOM 898 N N . ILE A 1 106 ? -1.792 -14.609 -4.887 1 98.69 106 ILE A N 1
ATOM 899 C CA . ILE A 1 106 ? -2.488 -15.602 -5.695 1 98.69 106 ILE A CA 1
ATOM 900 C C . ILE A 1 106 ? -3.988 -15.328 -5.676 1 98.69 106 ILE A C 1
ATOM 902 O O . ILE A 1 106 ? -4.656 -15.422 -6.711 1 98.69 106 ILE A O 1
ATOM 906 N N . GLU A 1 107 ? -4.512 -15.016 -4.508 1 98 107 GLU A N 1
ATOM 907 C CA . GLU A 1 107 ? -5.934 -14.719 -4.371 1 98 107 GLU A CA 1
ATOM 908 C C . GLU A 1 107 ? -6.359 -13.602 -5.316 1 98 107 GLU A C 1
ATOM 910 O O . GLU A 1 107 ? -7.328 -13.75 -6.062 1 98 107 GLU A O 1
ATOM 915 N N . SER A 1 108 ? -5.66 -12.531 -5.293 1 98.44 108 SER A N 1
ATOM 916 C CA . SER A 1 108 ? -6.043 -11.367 -6.09 1 98.44 108 SER A CA 1
ATOM 917 C C . SER A 1 108 ? -5.754 -11.594 -7.57 1 98.44 108 SER A C 1
ATOM 919 O O . SER A 1 108 ? -6.531 -11.172 -8.43 1 98.44 108 SER A O 1
ATOM 921 N N . HIS A 1 109 ? -4.684 -12.227 -7.863 1 98.75 109 HIS A N 1
ATOM 922 C CA . HIS A 1 109 ? -4.332 -12.508 -9.25 1 98.75 109 HIS A CA 1
ATOM 923 C C . HIS A 1 109 ? -5.312 -13.492 -9.883 1 98.75 109 HIS A C 1
ATOM 925 O O . HIS A 1 109 ? -5.613 -13.398 -11.07 1 98.75 109 HIS A O 1
ATOM 931 N N . LEU A 1 110 ? -5.719 -14.422 -9.062 1 98.31 110 LEU A N 1
ATOM 932 C CA . LEU A 1 110 ? -6.723 -15.367 -9.539 1 98.31 110 LEU A CA 1
ATOM 933 C C . LEU A 1 110 ? -7.992 -14.641 -9.969 1 98.31 110 LEU A C 1
ATOM 935 O O . LEU A 1 110 ? -8.562 -14.945 -11.023 1 98.31 110 LEU A O 1
ATOM 939 N N . SER A 1 111 ? -8.43 -13.734 -9.164 1 97.75 111 SER A N 1
ATOM 940 C CA . SER A 1 111 ? -9.594 -12.922 -9.492 1 97.75 111 SER A CA 1
ATOM 941 C C . SER A 1 111 ? -9.375 -12.133 -10.781 1 97.75 111 SER A C 1
ATOM 943 O O . SER A 1 111 ? -10.266 -12.039 -11.617 1 97.75 111 SER A O 1
ATOM 945 N N . TYR A 1 112 ? -8.211 -11.602 -10.898 1 98.25 112 TYR A N 1
ATOM 946 C CA . TYR A 1 112 ? -7.848 -10.836 -12.094 1 98.25 112 TYR A CA 1
ATOM 947 C C . TYR A 1 112 ? -7.859 -11.727 -13.328 1 98.25 112 TYR A C 1
ATOM 949 O O . TYR A 1 112 ? -8.43 -11.359 -14.359 1 98.25 112 TYR A O 1
ATOM 957 N N . LEU A 1 113 ? -7.285 -12.867 -13.281 1 98.19 113 LEU A N 1
ATOM 958 C CA . LEU A 1 113 ? -7.207 -13.805 -14.398 1 98.19 113 LEU A CA 1
ATOM 959 C C . LEU A 1 113 ? -8.594 -14.281 -14.812 1 98.19 113 LEU A C 1
ATOM 961 O O . LEU A 1 113 ? -8.852 -14.531 -15.992 1 98.19 113 LEU A O 1
ATOM 965 N N . SER A 1 114 ? -9.422 -14.398 -13.812 1 97.56 114 SER A N 1
ATOM 966 C CA . SER A 1 114 ? -10.805 -14.742 -14.109 1 97.56 114 SER A CA 1
ATOM 967 C C . SER A 1 114 ? -11.508 -13.625 -14.883 1 97.56 114 SER A C 1
ATOM 969 O O . SER A 1 114 ? -12.203 -13.891 -15.867 1 97.56 114 SER A O 1
ATOM 971 N N . ARG A 1 115 ? -11.305 -12.453 -14.477 1 96.94 115 ARG A N 1
ATOM 972 C CA . ARG A 1 115 ? -11.906 -11.305 -15.141 1 96.94 115 ARG A CA 1
ATOM 973 C C . ARG A 1 115 ? -11.383 -11.148 -16.562 1 96.94 115 ARG A C 1
ATOM 975 O O . ARG A 1 115 ? -12.117 -10.727 -17.453 1 96.94 115 ARG A O 1
ATOM 982 N N . GLU A 1 116 ? -10.141 -11.516 -16.75 1 97 116 GLU A N 1
ATOM 983 C CA . GLU A 1 116 ? -9.5 -11.352 -18.047 1 97 116 GLU A CA 1
ATOM 984 C C . GLU A 1 116 ? -9.812 -12.531 -18.969 1 97 116 GLU A C 1
ATOM 986 O O . GLU A 1 116 ? -9.391 -12.547 -20.125 1 97 116 GLU A O 1
ATOM 991 N N . GLY A 1 117 ? -10.477 -13.547 -18.422 1 96.62 117 GLY A N 1
ATOM 992 C CA . GLY A 1 117 ? -10.984 -14.625 -19.25 1 96.62 117 GLY A CA 1
ATOM 993 C C . GLY A 1 117 ? -10.031 -15.805 -19.344 1 96.62 117 GLY A C 1
ATOM 994 O O . GLY A 1 117 ? -10.188 -16.672 -20.203 1 96.62 117 GLY A O 1
ATOM 995 N N . PHE A 1 118 ? -9.031 -15.867 -18.484 1 97.62 118 PHE A N 1
ATOM 996 C CA . PHE A 1 118 ? -8.086 -16.969 -18.5 1 97.62 118 PHE A CA 1
ATOM 997 C C . PHE A 1 118 ? -8.594 -18.125 -17.641 1 97.62 118 PHE A C 1
ATOM 999 O O . PHE A 1 118 ? -8.25 -19.297 -17.891 1 97.62 118 PHE A O 1
ATOM 1006 N N . VAL A 1 119 ? -9.367 -17.797 -16.594 1 98.12 119 VAL A N 1
ATOM 1007 C CA . VAL A 1 119 ? -9.781 -18.766 -15.578 1 98.12 119 VAL A CA 1
ATOM 1008 C C . VAL A 1 119 ? -11.305 -18.75 -15.438 1 98.12 119 VAL A C 1
ATOM 1010 O O . VAL A 1 119 ? -11.922 -17.688 -15.438 1 98.12 119 VAL A O 1
ATOM 1013 N N . LYS A 1 120 ? -11.82 -19.828 -15.383 1 96.69 120 LYS A N 1
ATOM 1014 C CA . LYS A 1 120 ? -13.227 -20 -15.031 1 96.69 120 LYS A CA 1
ATOM 1015 C C . LYS A 1 120 ? -13.398 -20.281 -13.547 1 96.69 120 LYS A C 1
ATOM 1017 O O . LYS A 1 120 ? -12.625 -21.047 -12.953 1 96.69 120 LYS A O 1
ATOM 1022 N N . ASN A 1 121 ? -14.32 -19.516 -12.938 1 90.06 121 ASN A N 1
ATOM 1023 C CA . ASN A 1 121 ? -14.578 -19.688 -11.508 1 90.06 121 ASN A CA 1
ATOM 1024 C C . ASN A 1 121 ? -16.047 -19.953 -11.227 1 90.06 121 ASN A C 1
ATOM 1026 O O . ASN A 1 121 ? -16.859 -19.016 -11.156 1 90.06 121 ASN A O 1
ATOM 1030 N N . ARG A 1 122 ? -16.594 -20.969 -11.094 1 84.81 122 ARG A N 1
ATOM 1031 C CA . ARG A 1 122 ? -17.938 -21.328 -10.633 1 84.81 122 ARG A CA 1
ATOM 1032 C C . ARG A 1 122 ? -17.891 -21.984 -9.258 1 84.81 122 ARG A C 1
ATOM 1034 O O . ARG A 1 122 ? -17.531 -21.344 -8.266 1 84.81 122 ARG A O 1
ATOM 1041 N N . LYS A 1 123 ? -17.828 -23.266 -9.141 1 86.44 123 LYS A N 1
ATOM 1042 C CA . LYS A 1 123 ? -17.625 -24 -7.891 1 86.44 123 LYS A CA 1
ATOM 1043 C C . LYS A 1 123 ? -16.172 -24.406 -7.734 1 86.44 123 LYS A C 1
ATOM 1045 O O . LYS A 1 123 ? -15.641 -24.453 -6.621 1 86.44 123 LYS A O 1
ATOM 1050 N N . LYS A 1 124 ? -15.578 -24.609 -8.867 1 95.88 124 LYS A N 1
ATOM 1051 C CA . LYS A 1 124 ? -14.164 -24.969 -8.984 1 95.88 124 LYS A CA 1
ATOM 1052 C C . LYS A 1 124 ? -13.461 -24.094 -10.031 1 95.88 124 LYS A C 1
ATOM 1054 O O . LYS A 1 124 ? -14.117 -23.406 -10.805 1 95.88 124 LYS A O 1
ATOM 1059 N N . TYR A 1 125 ? -12.133 -24.125 -9.945 1 97.44 125 TYR A N 1
ATOM 1060 C CA . TYR A 1 125 ? -11.352 -23.312 -10.875 1 97.44 125 TYR A CA 1
ATOM 1061 C C . TYR A 1 125 ? -10.758 -24.188 -11.984 1 97.44 125 TYR A C 1
ATOM 1063 O O . TYR A 1 125 ? -10.273 -25.281 -11.727 1 97.44 125 TYR A O 1
ATOM 1071 N N . SER A 1 126 ? -10.875 -23.688 -13.133 1 97.75 126 SER A N 1
ATOM 1072 C CA . SER A 1 126 ? -10.258 -24.312 -14.297 1 97.75 126 SER A CA 1
ATOM 1073 C C . SER A 1 126 ? -9.844 -23.266 -15.336 1 97.75 126 SER A C 1
ATOM 1075 O O . SER A 1 126 ? -10.281 -22.125 -15.273 1 97.75 126 SER A O 1
ATOM 1077 N N . LEU A 1 127 ? -9.008 -23.656 -16.266 1 98.12 127 LEU A N 1
ATOM 1078 C CA . LEU A 1 127 ? -8.562 -22.734 -17.312 1 98.12 127 LEU A CA 1
ATOM 1079 C C . LEU A 1 127 ? -9.562 -22.703 -18.469 1 98.12 127 LEU A C 1
ATOM 1081 O O . LEU A 1 127 ? -10.18 -23.719 -18.781 1 98.12 127 LEU A O 1
ATOM 1085 N N . THR A 1 128 ? -9.758 -21.562 -19.062 1 97.69 128 THR A N 1
ATOM 1086 C CA . THR A 1 128 ? -10.422 -21.469 -20.3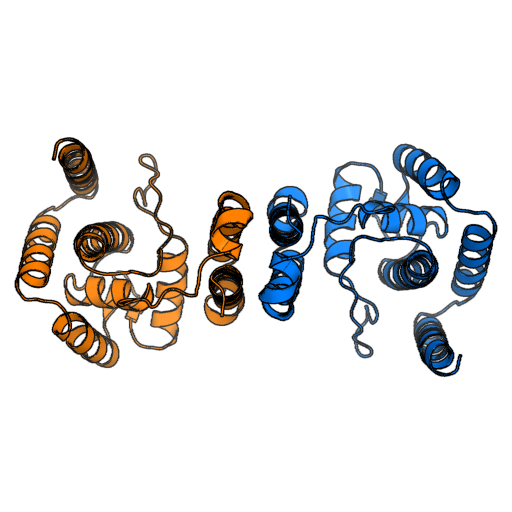59 1 97.69 128 THR A CA 1
ATOM 1087 C C . THR A 1 128 ? -9.508 -21.984 -21.469 1 97.69 128 THR A C 1
ATOM 1089 O O . THR A 1 128 ? -8.375 -22.375 -21.203 1 97.69 128 THR A O 1
ATOM 1092 N N . GLU A 1 129 ? -10.023 -21.969 -22.688 1 96.94 129 GLU A N 1
ATOM 1093 C CA . GLU A 1 129 ? -9.18 -22.359 -23.812 1 96.94 129 GLU A CA 1
ATOM 1094 C C . GLU A 1 129 ? -7.984 -21.422 -23.969 1 96.94 129 GLU A C 1
ATOM 1096 O O . GLU A 1 129 ? -6.871 -21.859 -24.25 1 96.94 129 GLU A O 1
ATOM 1101 N N . TYR A 1 130 ? -8.25 -20.188 -23.719 1 95.56 130 TYR A N 1
ATOM 1102 C CA . TYR A 1 130 ? -7.199 -19.172 -23.75 1 95.56 130 TYR A CA 1
ATOM 1103 C C . TYR A 1 130 ? -6.16 -19.422 -22.656 1 95.56 130 TYR A C 1
ATOM 1105 O O . TYR A 1 130 ? -4.957 -19.344 -22.906 1 95.56 130 TYR A O 1
ATOM 1113 N N . GLY A 1 131 ? -6.605 -19.75 -21.531 1 97.06 131 GLY A N 1
ATOM 1114 C CA . GLY A 1 131 ? -5.727 -20.047 -20.422 1 97.06 131 GLY A CA 1
ATOM 1115 C C . GLY A 1 131 ? -4.895 -21.297 -20.625 1 97.06 131 GLY A C 1
ATOM 1116 O O . GLY A 1 131 ? -3.732 -21.344 -20.219 1 97.06 131 GLY A O 1
ATOM 1117 N N . LYS A 1 132 ? -5.496 -22.203 -21.281 1 97.69 132 LYS A N 1
ATOM 1118 C CA . LYS A 1 132 ? -4.801 -23.469 -21.547 1 97.69 132 LYS A CA 1
ATOM 1119 C C . LYS A 1 132 ? -3.621 -23.25 -22.484 1 97.69 132 LYS A C 1
ATOM 1121 O O . LYS A 1 132 ? -2.564 -23.859 -22.312 1 97.69 132 LYS A O 1
ATOM 1126 N N . LYS A 1 133 ? -3.807 -22.453 -23.453 1 96.94 133 LYS A N 1
ATOM 1127 C CA . LYS A 1 133 ? -2.711 -22.156 -24.359 1 96.94 133 LYS A CA 1
ATOM 1128 C C . LYS A 1 133 ? -1.537 -21.516 -23.625 1 96.94 133 LYS A C 1
ATOM 1130 O O . LYS A 1 133 ? -0.38 -21.859 -23.875 1 96.94 133 LYS A O 1
ATOM 1135 N N . GLU A 1 134 ? -1.863 -20.609 -22.766 1 95.31 134 GLU A N 1
ATOM 1136 C CA . GLU A 1 134 ? -0.833 -19.984 -21.953 1 95.31 134 GLU A CA 1
ATOM 1137 C C . GLU A 1 134 ? -0.147 -20.984 -21.031 1 95.31 134 GLU A C 1
ATOM 1139 O O . GLU A 1 134 ? 1.065 -20.922 -20.828 1 95.31 134 GLU A O 1
ATOM 1144 N N . GLY A 1 135 ? -0.929 -21.875 -20.484 1 96.12 135 GLY A N 1
ATOM 1145 C CA . GLY A 1 135 ? -0.385 -22.922 -19.641 1 96.12 135 GLY A CA 1
ATOM 1146 C C . GLY A 1 135 ? 0.575 -23.844 -20.375 1 96.12 135 GLY A C 1
ATOM 1147 O O . GLY A 1 135 ? 1.651 -24.156 -19.859 1 96.12 135 GLY A O 1
ATOM 1148 N N . GLU A 1 136 ? 0.169 -24.188 -21.531 1 95.25 136 GLU A N 1
ATOM 1149 C CA . GLU A 1 136 ? 1.025 -25.031 -22.359 1 95.25 136 GLU A CA 1
ATOM 1150 C C . GLU A 1 136 ? 2.359 -24.344 -22.641 1 95.25 136 GLU A C 1
ATOM 1152 O O . GLU A 1 136 ? 3.416 -24.969 -22.547 1 95.25 136 GLU A O 1
ATOM 1157 N N . THR A 1 137 ? 2.277 -23.094 -22.969 1 94.44 137 THR A N 1
ATOM 1158 C CA . THR A 1 137 ? 3.473 -22.312 -23.266 1 94.44 137 THR A CA 1
ATOM 1159 C C . THR A 1 137 ? 4.375 -22.219 -22.031 1 94.44 137 THR A C 1
ATOM 1161 O O . THR A 1 137 ? 5.594 -22.359 -22.141 1 94.44 137 THR A O 1
ATOM 1164 N N . SER A 1 138 ? 3.787 -22.016 -20.891 1 94.12 138 SER A N 1
ATOM 1165 C CA . SER A 1 138 ? 4.543 -21.859 -19.656 1 94.12 138 SER A CA 1
ATOM 1166 C C . SER A 1 138 ? 5.223 -23.172 -19.266 1 94.12 138 SER A C 1
ATOM 1168 O O . SER A 1 138 ? 6.387 -23.172 -18.859 1 94.12 138 SER A O 1
ATOM 1170 N N . LEU A 1 139 ? 4.52 -24.281 -19.406 1 94.81 139 LEU A N 1
ATOM 1171 C CA . LEU A 1 139 ? 5.059 -25.578 -19.016 1 94.81 139 LEU A CA 1
ATOM 1172 C C . LEU A 1 139 ? 6.148 -26.031 -19.969 1 94.81 139 LEU A C 1
ATOM 1174 O O . LEU A 1 139 ? 7.086 -26.719 -19.578 1 94.81 139 LEU A O 1
ATOM 1178 N N . ALA A 1 140 ? 6.008 -25.531 -21.156 1 94.69 140 ALA A N 1
ATOM 1179 C CA . ALA A 1 140 ? 6.969 -25.938 -22.188 1 94.69 140 ALA A CA 1
ATOM 1180 C C . ALA A 1 140 ? 8.344 -25.344 -21.891 1 94.69 140 ALA A C 1
ATOM 1182 O O . ALA A 1 140 ? 9.352 -25.844 -22.406 1 94.69 140 ALA A O 1
ATOM 1183 N N . THR A 1 141 ? 8.422 -24.297 -21.125 1 95.5 141 THR A N 1
ATOM 1184 C CA . THR A 1 141 ? 9.688 -23.641 -20.812 1 95.5 141 THR A CA 1
ATOM 1185 C C . THR A 1 141 ? 10.414 -24.375 -19.688 1 95.5 141 THR A C 1
ATOM 1187 O O . THR A 1 141 ? 11.594 -24.125 -19.438 1 95.5 141 THR A O 1
ATOM 1190 N N . LEU A 1 142 ? 9.797 -25.328 -19.016 1 96.94 142 LEU A N 1
ATOM 1191 C CA . LEU A 1 142 ? 10.391 -26.062 -17.906 1 96.94 142 LEU A CA 1
ATOM 1192 C C . LEU A 1 142 ? 11.266 -27.203 -18.406 1 96.94 142 LEU A C 1
ATOM 1194 O O . LEU A 1 142 ? 10.961 -27.828 -19.422 1 96.94 142 LEU A O 1
ATOM 1198 N N . ASN 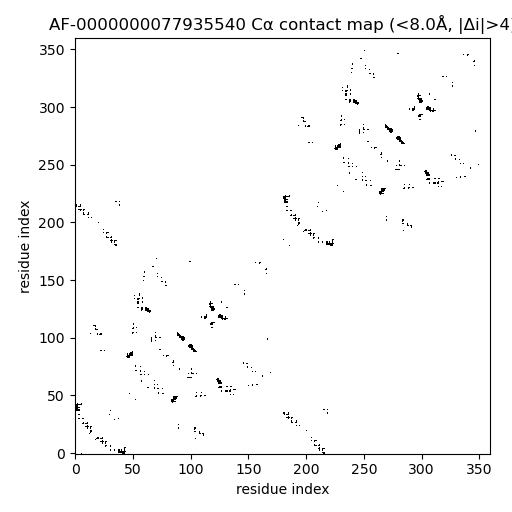A 1 143 ? 12.297 -27.422 -17.719 1 95.88 143 ASN A N 1
ATOM 1199 C CA . ASN A 1 143 ? 13.047 -28.625 -18.047 1 95.88 143 ASN A CA 1
ATOM 1200 C C . ASN A 1 143 ? 12.266 -29.891 -17.672 1 95.88 143 ASN A C 1
ATOM 1202 O O . ASN A 1 143 ? 11.391 -29.844 -16.812 1 95.88 143 ASN A O 1
ATOM 1206 N N . LYS A 1 144 ? 12.633 -30.953 -18.266 1 95.5 144 LYS A N 1
ATOM 1207 C CA . LYS A 1 144 ? 11.875 -32.188 -18.172 1 95.5 144 LYS A CA 1
ATOM 1208 C C . LYS A 1 144 ? 11.844 -32.719 -16.75 1 95.5 144 LYS A C 1
ATOM 1210 O O . LYS A 1 144 ? 10.82 -33.25 -16.297 1 95.5 144 LYS A O 1
ATOM 1215 N N . GLU A 1 145 ? 12.883 -32.594 -16.062 1 96.69 145 GLU A N 1
ATOM 1216 C CA . GLU A 1 145 ? 12.969 -33.094 -14.703 1 96.69 145 GLU A CA 1
ATOM 1217 C C . GLU A 1 145 ? 11.992 -32.375 -13.781 1 96.69 145 GLU A C 1
ATOM 1219 O O . GLU A 1 145 ? 11.266 -33 -13.016 1 96.69 145 GLU A O 1
ATOM 1224 N N . THR A 1 146 ? 12.016 -31.047 -13.875 1 96.88 146 THR A N 1
ATOM 1225 C CA . THR A 1 146 ? 11.125 -30.234 -13.047 1 96.88 146 THR A CA 1
ATOM 1226 C C . THR A 1 146 ? 9.664 -30.531 -13.383 1 96.88 146 THR A C 1
ATOM 1228 O O . THR A 1 146 ? 8.836 -30.656 -12.477 1 96.88 146 THR A O 1
ATOM 1231 N N . LEU A 1 147 ? 9.375 -30.625 -14.617 1 97.12 147 LEU A N 1
ATOM 1232 C CA . LEU A 1 147 ? 8.016 -30.906 -15.062 1 97.12 147 LEU A CA 1
ATOM 1233 C C . LEU A 1 147 ? 7.547 -32.25 -14.516 1 97.12 147 LEU A C 1
ATOM 1235 O O . LEU A 1 147 ? 6.414 -32.375 -14.031 1 97.12 147 LEU A O 1
ATOM 1239 N N . SER A 1 148 ? 8.383 -33.219 -14.578 1 97.12 148 SER A N 1
ATOM 1240 C CA . SER A 1 148 ? 8.039 -34.531 -14.086 1 97.12 148 SER A CA 1
ATOM 1241 C C . SER A 1 148 ? 7.75 -34.531 -12.586 1 97.12 148 SER A C 1
ATOM 1243 O O . SER A 1 148 ? 6.801 -35.156 -12.125 1 97.12 148 SER A O 1
ATOM 1245 N N . LYS A 1 149 ? 8.539 -33.844 -11.875 1 96.69 149 LYS A N 1
ATOM 1246 C CA . LYS A 1 149 ? 8.344 -33.719 -10.43 1 96.69 149 LYS A CA 1
ATOM 1247 C C . LYS A 1 149 ? 7.02 -33.062 -10.102 1 96.69 149 LYS A C 1
ATOM 1249 O O . LYS A 1 149 ? 6.332 -33.438 -9.156 1 96.69 149 LYS A O 1
ATOM 1254 N N . ILE A 1 150 ? 6.711 -32 -10.844 1 97.12 150 ILE A N 1
ATOM 1255 C CA . ILE A 1 150 ? 5.453 -31.297 -10.648 1 97.12 150 ILE A CA 1
ATOM 1256 C C . ILE A 1 150 ? 4.281 -32.25 -10.914 1 97.12 150 ILE A C 1
ATOM 1258 O O . ILE A 1 150 ? 3.361 -32.344 -10.094 1 97.12 150 ILE A O 1
ATOM 1262 N N . GLN A 1 151 ? 4.363 -32.938 -12 1 96.69 151 GLN A N 1
ATOM 1263 C CA . GLN A 1 151 ? 3.289 -33.875 -12.375 1 96.69 151 GLN A CA 1
ATOM 1264 C C . GLN A 1 151 ? 3.117 -34.969 -11.328 1 96.69 151 GLN A C 1
ATOM 1266 O O . GLN A 1 151 ? 1.991 -35.312 -10.984 1 96.69 151 GLN A O 1
ATOM 1271 N N . GLU A 1 152 ? 4.207 -35.438 -10.852 1 96.62 152 GLU A N 1
ATOM 1272 C CA . GLU A 1 152 ? 4.156 -36.5 -9.82 1 96.62 152 GLU A CA 1
ATOM 1273 C C . GLU A 1 152 ? 3.527 -35.969 -8.539 1 96.62 152 GLU A C 1
ATOM 1275 O O . GLU A 1 152 ? 2.674 -36.625 -7.941 1 96.62 152 GLU A O 1
ATOM 1280 N N . SER A 1 153 ? 3.953 -34.844 -8.102 1 95.94 153 SER A N 1
ATOM 1281 C CA . SER A 1 153 ? 3.451 -34.25 -6.867 1 95.94 153 SER A CA 1
ATOM 1282 C C . SER A 1 153 ? 1.964 -33.906 -6.973 1 95.94 153 SER A C 1
ATOM 1284 O O . SER A 1 153 ? 1.198 -34.188 -6.043 1 95.94 153 SER A O 1
ATOM 1286 N N . VAL A 1 154 ? 1.598 -33.375 -8.094 1 96.38 154 VAL A N 1
ATOM 1287 C CA . VAL A 1 154 ? 0.201 -33 -8.273 1 96.38 154 VAL A CA 1
ATOM 1288 C C . VAL A 1 154 ? -0.666 -34.25 -8.391 1 96.38 154 VAL A C 1
ATOM 1290 O O . VAL A 1 154 ? -1.799 -34.281 -7.91 1 96.38 154 VAL A O 1
ATOM 1293 N N . SER A 1 155 ? -0.127 -35.25 -9.055 1 96.56 155 SER A N 1
ATOM 1294 C CA . SER A 1 155 ? -0.843 -36.531 -9.133 1 96.56 155 SER A CA 1
ATOM 1295 C C . SER A 1 155 ? -1.105 -37.094 -7.746 1 96.56 155 SER A C 1
ATOM 1297 O O . SER A 1 155 ? -2.178 -37.656 -7.492 1 96.56 155 SER A O 1
ATOM 1299 N N . THR A 1 156 ? -0.142 -37 -6.918 1 95.56 156 THR A N 1
ATOM 1300 C CA . THR A 1 156 ? -0.297 -37.438 -5.535 1 95.56 156 THR A CA 1
ATOM 1301 C C . THR A 1 156 ? -1.394 -36.656 -4.832 1 95.56 156 THR A C 1
ATOM 1303 O O . THR A 1 156 ? -2.223 -37.219 -4.121 1 95.56 156 THR A O 1
ATOM 1306 N N . LEU A 1 157 ? -1.419 -35.375 -5.02 1 95.56 157 LEU A N 1
ATOM 1307 C CA . LEU A 1 157 ? -2.42 -34.5 -4.406 1 95.56 157 LEU A CA 1
ATOM 1308 C C . LEU A 1 157 ? -3.818 -34.875 -4.898 1 95.56 157 LEU A C 1
ATOM 1310 O O . LEU A 1 157 ? -4.781 -34.812 -4.129 1 95.56 157 LEU A O 1
ATOM 1314 N N . LYS A 1 158 ? -3.896 -35.188 -6.168 1 95.62 158 LYS A N 1
ATOM 1315 C CA . LYS A 1 158 ? -5.176 -35.531 -6.785 1 95.62 158 LYS A CA 1
ATOM 1316 C C . LYS A 1 158 ? -5.773 -36.781 -6.168 1 95.62 158 LYS A C 1
ATOM 1318 O O . LYS A 1 158 ? -6.996 -36.969 -6.156 1 95.62 158 LYS A O 1
ATOM 1323 N N . ARG A 1 159 ? -4.945 -37.562 -5.637 1 96.12 159 ARG A N 1
ATOM 1324 C CA . ARG A 1 159 ? -5.387 -38.844 -5.074 1 96.12 159 ARG A CA 1
ATOM 1325 C C . ARG A 1 159 ? -5.887 -38.656 -3.643 1 96.12 159 ARG A C 1
ATOM 1327 O O . ARG A 1 159 ? -6.559 -39.531 -3.1 1 96.12 159 ARG A O 1
ATOM 1334 N N . ILE A 1 160 ? -5.531 -37.531 -3.07 1 95.44 160 ILE A N 1
ATOM 1335 C CA . ILE A 1 160 ? -5.973 -37.25 -1.708 1 95.44 160 ILE A CA 1
ATOM 1336 C C . ILE A 1 160 ? -7.422 -36.781 -1.724 1 95.44 160 ILE A C 1
ATOM 1338 O O . ILE A 1 160 ? -7.742 -35.781 -2.387 1 95.44 160 ILE A O 1
ATOM 1342 N N . GLU A 1 161 ? -8.203 -37.375 -1.027 1 91.25 161 GLU A N 1
ATOM 1343 C CA . GLU A 1 161 ? -9.641 -37.156 -1.144 1 91.25 161 GLU A CA 1
ATOM 1344 C C . GLU A 1 161 ? -10.086 -36 -0.272 1 91.25 161 GLU A C 1
ATOM 1346 O O . GLU A 1 161 ? -10.938 -35.188 -0.678 1 91.25 161 GLU A O 1
ATOM 1351 N N . THR A 1 162 ? -9.508 -35.875 0.986 1 94.56 162 THR A N 1
ATOM 1352 C CA . THR A 1 162 ? -10.039 -34.875 1.92 1 94.56 162 THR A CA 1
ATOM 1353 C C . THR A 1 162 ? -9.016 -33.781 2.176 1 94.56 162 THR A C 1
ATOM 1355 O O . THR A 1 162 ? -7.812 -33.969 2.029 1 94.56 162 THR A O 1
ATOM 1358 N N . MET A 1 163 ? -9.469 -32.688 2.609 1 94.5 163 MET A N 1
ATOM 1359 C CA . MET A 1 163 ? -8.578 -31.562 2.93 1 94.5 163 MET A CA 1
ATOM 1360 C C . MET A 1 163 ? -7.766 -31.844 4.184 1 94.5 163 MET A C 1
ATOM 1362 O O . MET A 1 163 ? -6.625 -31.406 4.305 1 94.5 163 MET A O 1
ATOM 1366 N N . LYS A 1 164 ? -8.367 -32.594 5.109 1 94.38 164 LYS A N 1
ATOM 1367 C CA . LYS A 1 164 ? -7.625 -33 6.297 1 94.38 164 LYS A CA 1
ATOM 1368 C C . LYS A 1 164 ? -6.379 -33.812 5.914 1 94.38 164 LYS A C 1
ATOM 1370 O O . LYS A 1 164 ? -5.293 -33.562 6.445 1 94.38 164 LYS A O 1
ATOM 1375 N N . GLN A 1 165 ? -6.598 -34.719 5.008 1 95.88 165 GLN A N 1
ATOM 1376 C CA . GLN A 1 165 ? -5.477 -35.5 4.531 1 95.88 165 GLN A CA 1
ATOM 1377 C C . GLN A 1 165 ? -4.477 -34.656 3.758 1 95.88 165 GLN A C 1
ATOM 1379 O O . GLN A 1 165 ? -3.27 -34.875 3.818 1 95.88 165 GLN A O 1
ATOM 1384 N N . THR A 1 166 ? -4.961 -33.719 3.021 1 96.06 166 THR A N 1
ATOM 1385 C CA . THR A 1 166 ? -4.094 -32.781 2.287 1 96.06 166 THR A CA 1
ATOM 1386 C C . THR A 1 166 ? -3.193 -32 3.246 1 96.06 166 THR A C 1
ATOM 1388 O O . THR A 1 166 ? -2.008 -31.812 2.975 1 96.06 166 THR A O 1
ATOM 1391 N N . LYS A 1 167 ? -3.775 -31.562 4.336 1 95.31 167 LYS A N 1
ATOM 1392 C CA . LYS A 1 167 ? -3.031 -30.844 5.359 1 95.31 167 LYS A CA 1
ATOM 1393 C C . LYS A 1 167 ? -1.903 -31.688 5.93 1 95.31 167 LYS A C 1
ATOM 1395 O O . LYS A 1 167 ? -0.78 -31.219 6.102 1 95.31 167 LYS A O 1
ATOM 1400 N N . VAL A 1 168 ? -2.25 -32.938 6.223 1 93.56 168 VAL A N 1
ATOM 1401 C CA . VAL A 1 168 ? -1.257 -33.875 6.754 1 93.56 168 VAL A CA 1
ATOM 1402 C C . VAL A 1 168 ? -0.142 -34.062 5.73 1 93.56 168 VAL A C 1
ATOM 1404 O O . VAL A 1 168 ? 1.04 -34.062 6.082 1 93.56 168 VAL A O 1
ATOM 1407 N N . PHE A 1 169 ? -0.542 -34.25 4.57 1 93.62 169 PHE A N 1
ATOM 1408 C CA . PHE A 1 169 ? 0.414 -34.438 3.484 1 93.62 169 PHE A CA 1
ATOM 1409 C C . PHE A 1 169 ? 1.365 -33.25 3.396 1 93.62 169 PHE A C 1
ATOM 1411 O O . PHE A 1 169 ? 2.578 -33.438 3.275 1 93.62 169 PHE A O 1
ATOM 1418 N N . LEU A 1 170 ? 0.83 -32.031 3.445 1 95.19 170 LEU A N 1
ATOM 1419 C CA . LEU A 1 170 ? 1.644 -30.812 3.303 1 95.19 170 LEU A CA 1
ATOM 1420 C C . LEU A 1 170 ? 2.594 -30.656 4.484 1 95.19 170 LEU A C 1
ATOM 1422 O O . LEU A 1 170 ? 3.74 -30.25 4.312 1 95.19 170 LEU A O 1
ATOM 1426 N N . LYS A 1 171 ? 2.115 -30.969 5.648 1 93.31 171 LYS A N 1
ATOM 1427 C CA . LYS A 1 171 ? 2.98 -30.906 6.82 1 93.31 171 LYS A CA 1
ATOM 1428 C C . LYS A 1 171 ? 4.168 -31.844 6.68 1 93.31 171 LYS A C 1
ATOM 1430 O O . LYS A 1 171 ? 5.301 -31.484 6.996 1 93.31 171 LYS A O 1
ATOM 1435 N N . LYS A 1 172 ? 3.889 -33 6.207 1 91.75 172 LYS A N 1
ATOM 1436 C CA . LYS A 1 172 ? 4.961 -33.969 5.977 1 91.75 172 LYS A CA 1
ATOM 1437 C C . LYS A 1 172 ? 5.918 -33.469 4.891 1 91.75 172 LYS A C 1
ATOM 1439 O O . LYS A 1 172 ? 7.133 -33.625 5.02 1 91.75 172 LYS A O 1
ATOM 1444 N N . TYR A 1 173 ? 5.297 -32.969 3.895 1 91.38 173 TYR A N 1
ATOM 1445 C CA . TYR A 1 173 ? 6.074 -32.406 2.793 1 91.38 173 TYR A CA 1
ATOM 1446 C C . TYR A 1 173 ? 7.051 -31.359 3.291 1 91.38 173 TYR A C 1
ATOM 1448 O O . TYR A 1 173 ? 8.211 -31.328 2.879 1 91.38 173 TYR A O 1
ATOM 1456 N N . LEU A 1 174 ? 6.617 -30.5 4.215 1 91.88 174 LEU A N 1
ATOM 1457 C CA . LEU A 1 174 ? 7.414 -29.406 4.73 1 91.88 174 LEU A CA 1
ATOM 1458 C C . LEU A 1 174 ? 8.477 -29.891 5.699 1 91.88 174 LEU A C 1
ATOM 1460 O O . LEU A 1 174 ? 9.555 -29.312 5.805 1 91.88 174 LEU A O 1
ATOM 1464 N N . MET A 1 175 ? 8.109 -30.875 6.527 1 86.38 175 MET A N 1
ATOM 1465 C CA . MET A 1 175 ? 9.055 -31.453 7.477 1 86.38 175 MET A CA 1
ATOM 1466 C C . MET A 1 175 ? 10.18 -32.188 6.746 1 86.38 175 MET A C 1
ATOM 1468 O O . MET A 1 175 ? 11.312 -32.25 7.238 1 86.38 175 MET A O 1
ATOM 1472 N N . GLY A 1 176 ? 9.836 -32.969 5.758 1 70.25 176 GLY A N 1
ATOM 1473 C CA . GLY A 1 176 ? 10.883 -33.625 4.98 1 70.25 176 GLY A CA 1
ATOM 1474 C C . GLY A 1 176 ? 11.828 -32.625 4.328 1 70.25 176 GLY A C 1
ATOM 1475 O O . GLY A 1 176 ? 12.969 -32.969 4.012 1 70.25 176 GLY A O 1
ATOM 1476 N N . TYR A 1 177 ? 11.398 -31.562 3.893 1 54.38 177 TYR A N 1
ATOM 1477 C CA . TYR A 1 177 ? 12.305 -30.5 3.443 1 54.38 177 TYR A CA 1
ATOM 1478 C C . TYR A 1 177 ? 13.305 -30.156 4.531 1 54.38 177 TYR A C 1
ATOM 1480 O O . TYR A 1 177 ? 14.438 -29.75 4.238 1 54.38 177 TYR A O 1
ATOM 1488 N N . ARG A 1 178 ? 13.031 -30.219 5.793 1 47.19 178 ARG A N 1
ATOM 1489 C CA . ARG A 1 178 ? 14.008 -29.953 6.848 1 47.19 178 ARG A CA 1
ATOM 1490 C C . ARG A 1 178 ? 15.016 -31.094 6.961 1 47.19 178 ARG A C 1
ATOM 1492 O O . ARG A 1 178 ? 16.109 -30.906 7.496 1 47.19 178 ARG A O 1
ATOM 1499 N N . GLU A 1 179 ? 14.711 -32.25 6.727 1 39.38 179 GLU A N 1
ATOM 1500 C CA . GLU A 1 179 ? 15.648 -33.344 6.922 1 39.38 179 GLU A CA 1
ATOM 1501 C C . GLU A 1 179 ? 16.562 -33.5 5.711 1 39.38 179 GLU A C 1
ATOM 1503 O O . GLU A 1 179 ? 17.562 -34.219 5.777 1 39.38 179 GLU A O 1
ATOM 1508 N N . GLU A 1 180 ? 16.281 -33 4.496 1 36.59 180 GLU A N 1
ATOM 1509 C CA . GLU A 1 180 ? 17.328 -33.219 3.498 1 36.59 180 GLU A CA 1
ATOM 1510 C C . GLU A 1 180 ? 18.328 -32.062 3.498 1 36.59 180 GLU A C 1
ATOM 1512 O O . GLU A 1 180 ? 17.938 -30.891 3.656 1 36.59 180 GLU A O 1
ATOM 1517 N N . MET B 1 1 ? 19.141 4.875 9.078 1 80.19 1 MET B N 1
ATOM 1518 C CA . MET B 1 1 ? 18.109 4.387 8.164 1 80.19 1 MET B CA 1
ATOM 1519 C C . MET B 1 1 ? 18.094 5.215 6.887 1 80.19 1 MET B C 1
ATOM 1521 O O . MET B 1 1 ? 18.281 6.43 6.922 1 80.19 1 MET B O 1
ATOM 1525 N N . ASN B 1 2 ? 17.953 4.531 5.773 1 91.75 2 ASN B N 1
ATOM 1526 C CA . ASN B 1 2 ? 17.906 5.328 4.551 1 91.75 2 ASN B CA 1
ATOM 1527 C C . ASN B 1 2 ? 16.5 5.812 4.25 1 91.75 2 ASN B C 1
ATOM 1529 O O . ASN B 1 2 ? 15.539 5.418 4.922 1 91.75 2 ASN B O 1
ATOM 1533 N N . ARG B 1 3 ? 16.438 6.715 3.383 1 96.88 3 ARG B N 1
ATOM 1534 C CA . ARG B 1 3 ? 15.18 7.387 3.064 1 96.88 3 ARG B CA 1
ATOM 1535 C C . ARG B 1 3 ? 14.156 6.398 2.521 1 96.88 3 ARG B C 1
ATOM 1537 O O . ARG B 1 3 ? 12.953 6.531 2.783 1 96.88 3 ARG B O 1
ATOM 1544 N N . VAL B 1 4 ? 14.57 5.418 1.881 1 97.12 4 VAL B N 1
ATOM 1545 C CA . VAL B 1 4 ? 13.688 4.379 1.362 1 97.12 4 VAL B CA 1
ATOM 1546 C C . VAL B 1 4 ? 12.992 3.668 2.52 1 97.12 4 VAL B C 1
ATOM 1548 O O . VAL B 1 4 ? 11.773 3.49 2.504 1 97.12 4 VAL B O 1
ATOM 1551 N N . ARG B 1 5 ? 13.727 3.262 3.434 1 97.56 5 ARG B N 1
ATOM 1552 C CA . ARG B 1 5 ? 13.141 2.588 4.59 1 97.56 5 ARG B CA 1
ATOM 1553 C C . ARG B 1 5 ? 12.164 3.504 5.32 1 97.56 5 ARG B C 1
ATOM 1555 O O . ARG B 1 5 ? 11.102 3.064 5.754 1 97.56 5 ARG B O 1
ATOM 1562 N N . GLN B 1 6 ? 12.516 4.73 5.457 1 98 6 GLN B N 1
ATOM 1563 C CA . GLN B 1 6 ? 11.656 5.684 6.148 1 98 6 GLN B CA 1
ATOM 1564 C C . GLN B 1 6 ? 10.305 5.809 5.457 1 98 6 GLN B C 1
ATOM 1566 O O . GLN B 1 6 ? 9.258 5.719 6.105 1 98 6 GLN B O 1
ATOM 1571 N N . LEU B 1 7 ? 10.352 6.047 4.168 1 98.44 7 LEU B N 1
ATOM 1572 C CA . LEU B 1 7 ? 9.109 6.199 3.414 1 98.44 7 LEU B CA 1
ATOM 1573 C C . LEU B 1 7 ? 8.32 4.895 3.404 1 98.44 7 LEU B C 1
ATOM 1575 O O . LEU B 1 7 ? 7.09 4.91 3.473 1 98.44 7 LEU B O 1
ATOM 1579 N N . THR B 1 8 ? 9 3.795 3.316 1 98.5 8 THR B N 1
ATOM 1580 C CA . THR B 1 8 ? 8.336 2.496 3.371 1 98.5 8 THR B CA 1
ATOM 1581 C C . THR B 1 8 ? 7.645 2.301 4.715 1 98.5 8 THR B C 1
ATOM 1583 O O . THR B 1 8 ? 6.492 1.86 4.766 1 98.5 8 THR B O 1
ATOM 1586 N N . ASP B 1 9 ? 8.312 2.568 5.766 1 98.44 9 ASP B N 1
ATOM 1587 C CA . ASP B 1 9 ? 7.727 2.453 7.098 1 98.44 9 ASP B CA 1
ATOM 1588 C C . ASP B 1 9 ? 6.52 3.371 7.25 1 98.44 9 ASP B C 1
ATOM 1590 O O . ASP B 1 9 ? 5.543 3.018 7.91 1 98.44 9 ASP B O 1
ATOM 1594 N N . GLU B 1 10 ? 6.609 4.539 6.66 1 98.62 10 GLU B N 1
ATOM 1595 C CA . GLU B 1 10 ? 5.457 5.434 6.684 1 98.62 10 GLU B CA 1
ATOM 1596 C C . GLU B 1 10 ? 4.262 4.812 5.965 1 98.62 10 GLU B C 1
ATOM 1598 O O . GLU B 1 10 ? 3.127 4.926 6.43 1 98.62 10 GLU B O 1
ATOM 1603 N N . ALA B 1 11 ? 4.539 4.273 4.824 1 98.75 11 ALA B N 1
ATOM 1604 C CA . ALA B 1 11 ? 3.467 3.619 4.082 1 98.75 11 ALA B CA 1
ATOM 1605 C C . ALA B 1 11 ? 2.836 2.496 4.898 1 98.75 11 ALA B C 1
ATOM 1607 O O . ALA B 1 11 ? 1.611 2.352 4.926 1 98.75 11 ALA B O 1
ATOM 1608 N N . ILE B 1 12 ? 3.627 1.718 5.535 1 98.62 12 ILE B N 1
ATOM 1609 C CA . ILE B 1 12 ? 3.143 0.631 6.383 1 98.62 12 ILE B CA 1
ATOM 1610 C C . ILE B 1 12 ? 2.299 1.199 7.52 1 98.62 12 ILE B C 1
ATOM 1612 O O . ILE B 1 12 ? 1.227 0.673 7.828 1 98.62 12 ILE B O 1
ATOM 1616 N N . GLU B 1 13 ? 2.744 2.248 8.094 1 98.5 13 GLU B N 1
ATOM 1617 C CA . GLU B 1 13 ? 2.014 2.891 9.18 1 98.5 13 GLU B CA 1
ATOM 1618 C C . GLU B 1 13 ? 0.652 3.393 8.711 1 98.5 13 GLU B C 1
ATOM 1620 O O . GLU B 1 13 ? -0.327 3.336 9.453 1 98.5 13 GLU B O 1
ATOM 1625 N N . GLU B 1 14 ? 0.623 3.934 7.48 1 98.75 14 GLU B N 1
ATOM 1626 C CA . GLU B 1 14 ? -0.653 4.391 6.938 1 98.75 14 GLU B CA 1
ATOM 1627 C C . GLU B 1 14 ? -1.676 3.258 6.902 1 98.75 14 GLU B C 1
ATOM 1629 O O . GLU B 1 14 ? -2.859 3.477 7.168 1 98.75 14 GLU B O 1
ATOM 1634 N N . ILE B 1 15 ? -1.207 2.129 6.617 1 98.19 15 ILE B N 1
ATOM 1635 C CA . ILE B 1 15 ? -2.094 0.974 6.527 1 98.19 15 ILE B CA 1
ATOM 1636 C C . ILE B 1 15 ? -2.432 0.476 7.93 1 98.19 15 ILE B C 1
ATOM 1638 O O . ILE B 1 15 ? -3.605 0.281 8.258 1 98.19 15 ILE B O 1
ATOM 1642 N N . GLU B 1 16 ? -1.487 0.3 8.75 1 98.31 16 GLU B N 1
ATOM 1643 C CA . GLU B 1 16 ? -1.663 -0.386 10.031 1 98.31 16 GLU B CA 1
ATOM 1644 C C . GLU B 1 16 ? -2.34 0.519 11.055 1 98.31 16 GLU B C 1
ATOM 1646 O O . GLU B 1 16 ? -3.221 0.077 11.797 1 98.31 16 GLU B O 1
ATOM 1651 N N . LYS B 1 17 ? -1.892 1.673 11.109 1 97.88 17 LYS B N 1
ATOM 1652 C CA . LYS B 1 17 ? -2.328 2.584 12.164 1 97.88 17 LYS B CA 1
ATOM 1653 C C . LYS B 1 17 ? -3.502 3.441 11.703 1 97.88 17 LYS B C 1
ATOM 1655 O O . LYS B 1 17 ? -4.457 3.656 12.445 1 97.88 17 LYS B O 1
ATOM 1660 N N . TYR B 1 18 ? -3.494 3.867 10.484 1 97.94 18 TYR B N 1
ATOM 1661 C CA . TYR B 1 18 ? -4.453 4.867 10.023 1 97.94 18 TYR B CA 1
ATOM 1662 C C . TYR B 1 18 ? -5.473 4.246 9.07 1 97.94 18 TYR B C 1
ATOM 1664 O O . TYR B 1 18 ? -6.418 4.914 8.648 1 97.94 18 TYR B O 1
ATOM 1672 N N . ASN B 1 19 ? -5.23 3.02 8.695 1 96.69 19 ASN B N 1
ATOM 1673 C CA . ASN B 1 19 ? -6.133 2.27 7.824 1 96.69 19 ASN B CA 1
ATOM 1674 C C . ASN B 1 19 ? -6.305 2.953 6.473 1 96.69 19 ASN B C 1
ATOM 1676 O O . ASN B 1 19 ? -7.43 3.09 5.98 1 96.69 19 ASN B O 1
ATOM 1680 N N . SER B 1 20 ? -5.207 3.463 5.953 1 97.75 20 SER B N 1
ATOM 1681 C CA . SER B 1 20 ? -5.297 4.176 4.684 1 97.75 20 SER B CA 1
ATOM 1682 C C . SER B 1 20 ? -4.422 3.521 3.617 1 97.75 20 SER B C 1
ATOM 1684 O O . SER B 1 20 ? -3.236 3.834 3.504 1 97.75 20 SER B O 1
ATOM 1686 N N . CYS B 1 21 ? -5.008 2.781 2.777 1 97.25 21 CYS B N 1
ATOM 1687 C CA . CYS B 1 21 ? -4.305 2.207 1.635 1 97.25 21 CYS B CA 1
ATOM 1688 C C . CYS B 1 21 ? -3.99 3.275 0.595 1 97.25 21 CYS B C 1
ATOM 1690 O O . CYS B 1 21 ? -2.959 3.209 -0.077 1 97.25 21 CYS B O 1
ATOM 1692 N N . GLN B 1 22 ? -4.926 4.246 0.486 1 97.44 22 GLN B N 1
ATOM 1693 C CA . GLN B 1 22 ? -4.734 5.312 -0.49 1 97.44 22 GLN B CA 1
ATOM 1694 C C . GLN B 1 22 ? -3.459 6.098 -0.202 1 97.44 22 GLN B C 1
ATOM 1696 O O . GLN B 1 22 ? -2.691 6.402 -1.117 1 97.44 22 GLN B O 1
ATOM 1701 N N . SER B 1 23 ? -3.254 6.438 1.044 1 98.31 23 SER B N 1
ATOM 1702 C CA . SER B 1 23 ? -2.031 7.137 1.421 1 98.31 23 SER B CA 1
ATOM 1703 C C . SER B 1 23 ? -0.796 6.293 1.119 1 98.31 23 SER B C 1
ATOM 1705 O O . SER B 1 23 ? 0.198 6.801 0.597 1 98.31 23 SER B O 1
ATOM 1707 N N . ALA B 1 24 ? -0.899 5.016 1.486 1 98.56 24 ALA B N 1
ATOM 1708 C CA . ALA B 1 24 ? 0.213 4.113 1.205 1 98.56 24 ALA B CA 1
ATOM 1709 C C . ALA B 1 24 ? 0.515 4.066 -0.29 1 98.56 24 ALA B C 1
ATOM 1711 O O . ALA B 1 24 ? 1.68 4.039 -0.694 1 98.56 24 ALA B O 1
ATOM 1712 N N . TYR B 1 25 ? -0.513 4.07 -1.083 1 98.44 25 TYR B N 1
ATOM 1713 C CA . TYR B 1 25 ? -0.385 4.043 -2.535 1 98.44 25 TYR B CA 1
ATOM 1714 C C . TYR B 1 25 ? 0.395 5.254 -3.037 1 98.44 25 TYR B C 1
ATOM 1716 O O . TYR B 1 25 ? 1.305 5.117 -3.859 1 98.44 25 TYR B O 1
ATOM 1724 N N . TYR B 1 26 ? 0.078 6.418 -2.553 1 98.31 26 TYR B N 1
ATOM 1725 C CA . TYR B 1 26 ? 0.754 7.621 -3.016 1 98.31 26 TYR B CA 1
ATOM 1726 C C . TYR B 1 26 ? 2.199 7.656 -2.531 1 98.31 26 TYR B C 1
ATOM 1728 O O . TYR B 1 26 ? 3.08 8.172 -3.225 1 98.31 26 TYR B O 1
ATOM 1736 N N . ILE B 1 27 ? 2.477 7.125 -1.353 1 98.5 27 ILE B N 1
ATOM 1737 C CA . ILE B 1 27 ? 3.857 7.031 -0.888 1 98.5 27 ILE B CA 1
ATOM 1738 C C . ILE B 1 27 ? 4.641 6.074 -1.782 1 98.5 27 ILE B C 1
ATOM 1740 O O . ILE B 1 27 ? 5.793 6.344 -2.133 1 98.5 27 ILE B O 1
ATOM 1744 N N . LEU B 1 28 ? 3.99 4.992 -2.127 1 98.38 28 LEU B N 1
ATOM 1745 C CA . LEU B 1 28 ? 4.605 4.047 -3.053 1 98.38 28 LEU B CA 1
ATOM 1746 C C . LEU B 1 28 ? 4.945 4.727 -4.375 1 98.38 28 LEU B C 1
ATOM 1748 O O . LEU B 1 28 ? 6.008 4.473 -4.949 1 98.38 28 LEU B O 1
ATOM 1752 N N . LYS B 1 29 ? 4.055 5.547 -4.895 1 97.94 29 LYS B N 1
ATOM 1753 C CA . LYS B 1 29 ? 4.32 6.273 -6.129 1 97.94 29 LYS B CA 1
ATOM 1754 C C . LYS B 1 29 ? 5.551 7.172 -5.984 1 97.94 29 LYS B C 1
ATOM 1756 O O . LYS B 1 29 ? 6.367 7.266 -6.906 1 97.94 29 LYS B O 1
ATOM 1761 N N . THR B 1 30 ? 5.656 7.785 -4.852 1 96.62 30 THR B N 1
ATOM 1762 C CA . THR B 1 30 ? 6.82 8.617 -4.559 1 96.62 30 THR B CA 1
ATOM 1763 C C . THR B 1 30 ? 8.094 7.785 -4.562 1 96.62 30 THR B C 1
ATOM 1765 O O . THR B 1 30 ? 9.117 8.203 -5.117 1 96.62 30 THR B O 1
ATOM 1768 N N . LEU B 1 31 ? 8.07 6.648 -3.918 1 97.31 31 LEU B N 1
ATOM 1769 C CA . LEU B 1 31 ? 9.211 5.738 -3.861 1 97.31 31 LEU B CA 1
ATOM 1770 C C . LEU B 1 31 ? 9.609 5.285 -5.262 1 97.31 31 LEU B C 1
ATOM 1772 O O . LEU B 1 31 ? 10.805 5.262 -5.59 1 97.31 31 LEU B O 1
ATOM 1776 N N . SER B 1 32 ? 8.656 4.938 -6.039 1 97 32 SER B N 1
ATOM 1777 C CA . SER B 1 32 ? 8.922 4.449 -7.387 1 97 32 SER B CA 1
ATOM 1778 C C . SER B 1 32 ? 9.586 5.523 -8.242 1 97 32 SER B C 1
ATOM 1780 O O . SER B 1 32 ? 10.57 5.254 -8.93 1 97 32 SER B O 1
ATOM 1782 N N . GLU B 1 33 ? 9.023 6.727 -8.188 1 95.38 33 GLU B N 1
ATOM 1783 C CA . GLU B 1 33 ? 9.508 7.836 -9 1 95.38 33 GLU B CA 1
ATOM 1784 C C . GLU B 1 33 ? 10.922 8.25 -8.586 1 95.38 33 GLU B C 1
ATOM 1786 O O . GLU B 1 33 ? 11.719 8.672 -9.43 1 95.38 33 GLU B O 1
ATOM 1791 N N . GLY B 1 34 ? 11.281 8.117 -7.359 1 94.25 34 GLY B N 1
ATOM 1792 C CA . GLY B 1 34 ? 12.555 8.609 -6.859 1 94.25 34 GLY B CA 1
ATOM 1793 C C . GLY B 1 34 ? 13.461 7.512 -6.332 1 94.25 34 GLY B C 1
ATOM 1794 O O . GLY B 1 34 ? 14.359 7.773 -5.535 1 94.25 34 GLY B O 1
ATOM 1795 N N . ALA B 1 35 ? 13.234 6.352 -6.715 1 93.38 35 ALA B N 1
ATOM 1796 C CA . ALA B 1 35 ? 13.875 5.195 -6.094 1 93.38 35 ALA B CA 1
ATOM 1797 C C . ALA B 1 35 ? 15.398 5.352 -6.094 1 93.38 35 ALA B C 1
ATOM 1799 O O . ALA B 1 35 ? 16.031 5.215 -5.051 1 93.38 35 ALA B O 1
ATOM 1800 N N . GLU B 1 36 ? 16 5.629 -7.184 1 92.69 36 GLU B N 1
ATOM 1801 C CA . GLU B 1 36 ? 17.453 5.707 -7.305 1 92.69 36 GLU B CA 1
ATOM 1802 C C . GLU B 1 36 ? 18.031 6.793 -6.398 1 92.69 36 GLU B C 1
ATOM 1804 O O . GLU B 1 36 ? 19.047 6.578 -5.73 1 92.69 36 GLU B O 1
ATOM 1809 N N . THR B 1 37 ? 17.406 7.902 -6.418 1 94.94 37 THR B N 1
ATOM 1810 C CA . THR B 1 37 ? 17.875 9.016 -5.598 1 94.94 37 THR B CA 1
ATOM 1811 C C . THR B 1 37 ? 17.625 8.734 -4.117 1 94.94 37 THR B C 1
ATOM 1813 O O . THR B 1 37 ? 18.484 9.008 -3.277 1 94.94 37 THR B O 1
ATOM 1816 N N . LEU B 1 38 ? 16.516 8.219 -3.816 1 96.31 38 LEU B N 1
ATOM 1817 C CA . LEU B 1 38 ? 16.125 7.984 -2.43 1 96.31 38 LEU B CA 1
ATOM 1818 C C . LEU B 1 38 ? 17.031 6.934 -1.781 1 96.31 38 LEU B C 1
ATOM 1820 O O . LEU B 1 38 ? 17.266 6.977 -0.573 1 96.31 38 LEU B O 1
ATOM 1824 N N . CYS B 1 39 ? 17.5 6.023 -2.549 1 95.5 39 CYS B N 1
ATOM 1825 C CA . CYS B 1 39 ? 18.391 4.977 -2.047 1 95.5 39 CYS B CA 1
ATOM 1826 C C . CYS B 1 39 ? 19.688 5.574 -1.497 1 95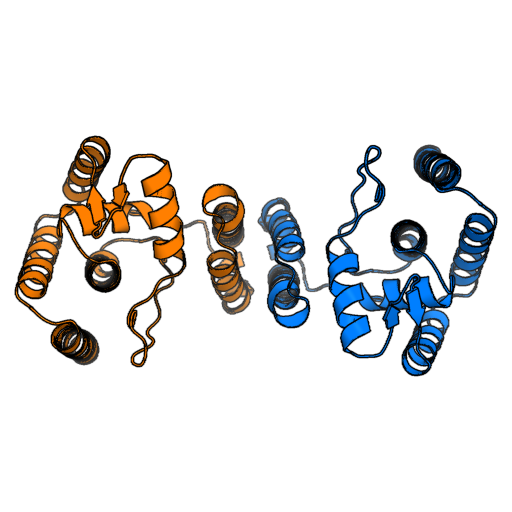.5 39 CYS B C 1
ATOM 1828 O O . CYS B 1 39 ? 20.344 4.969 -0.648 1 95.5 39 CYS B O 1
ATOM 1830 N N . LYS B 1 40 ? 20 6.707 -1.944 1 95.25 40 LYS B N 1
ATOM 1831 C CA . LYS B 1 40 ? 21.25 7.34 -1.559 1 95.25 40 LYS B CA 1
ATOM 1832 C C . LYS B 1 40 ? 21.047 8.352 -0.437 1 95.25 40 LYS B C 1
ATOM 1834 O O . LYS B 1 40 ? 22 8.883 0.126 1 95.25 40 LYS B O 1
ATOM 1839 N N . GLU B 1 41 ? 19.859 8.641 -0.114 1 95.88 41 GLU B N 1
ATOM 1840 C CA . GLU B 1 41 ? 19.531 9.656 0.877 1 95.88 41 GLU B CA 1
ATOM 1841 C C . GLU B 1 41 ? 19.375 9.047 2.266 1 95.88 41 GLU B C 1
ATOM 1843 O O . GLU B 1 41 ? 18.922 7.906 2.4 1 95.88 41 GLU B O 1
ATOM 1848 N N . LYS B 1 42 ? 19.734 9.797 3.209 1 95.69 42 LYS B N 1
ATOM 1849 C CA . LYS B 1 42 ? 19.5 9.414 4.598 1 95.69 42 LYS B CA 1
ATOM 1850 C C . LYS B 1 42 ? 18.094 9.789 5.039 1 95.69 42 LYS B C 1
ATOM 1852 O O . LYS B 1 42 ? 17.391 10.539 4.348 1 95.69 42 LYS B O 1
ATOM 1857 N N . GLU B 1 43 ? 17.75 9.219 6.129 1 95.88 43 GLU B N 1
ATOM 1858 C CA . GLU B 1 43 ? 16.438 9.547 6.684 1 95.88 43 GLU B CA 1
ATOM 1859 C C . GLU B 1 43 ? 16.312 11.047 6.949 1 95.88 43 GLU B C 1
ATOM 1861 O O . GLU B 1 43 ? 17.297 11.711 7.277 1 95.88 43 GLU B O 1
ATOM 1866 N N . VAL B 1 44 ? 15.148 11.508 6.812 1 96.88 44 VAL B N 1
ATOM 1867 C CA . VAL B 1 44 ? 14.852 12.922 7.027 1 96.88 44 VAL B CA 1
ATOM 1868 C C . VAL B 1 44 ? 14.242 13.109 8.414 1 96.88 44 VAL B C 1
ATOM 1870 O O . VAL B 1 44 ? 13.32 12.391 8.797 1 96.88 44 VAL B O 1
ATOM 1873 N N . LYS B 1 45 ? 14.766 14 9.102 1 97.38 45 LYS B N 1
ATOM 1874 C CA . LYS B 1 45 ? 14.164 14.383 10.375 1 97.38 45 LYS B CA 1
ATOM 1875 C C . LYS B 1 45 ? 13.102 15.461 10.188 1 97.38 45 LYS B C 1
ATOM 1877 O O . LYS B 1 45 ? 13.422 16.594 9.82 1 97.38 45 LYS B O 1
ATOM 1882 N N . TYR B 1 46 ? 11.93 15.109 10.5 1 98.06 46 TYR B N 1
ATOM 1883 C CA . TYR B 1 46 ? 10.836 16.062 10.336 1 98.06 46 TYR B CA 1
ATOM 1884 C C . TYR B 1 46 ? 10.719 16.969 11.555 1 98.06 46 TYR B C 1
ATOM 1886 O O . TYR B 1 46 ? 10.789 16.5 12.695 1 98.06 46 TYR B O 1
ATOM 1894 N N . ASP B 1 47 ? 10.469 18.188 11.25 1 98 47 ASP B N 1
ATOM 1895 C CA . ASP B 1 47 ? 10.109 19.094 12.328 1 98 47 ASP B CA 1
ATOM 1896 C C . ASP B 1 47 ? 8.664 18.906 12.766 1 98 47 ASP B C 1
ATOM 1898 O O . ASP B 1 47 ? 8.352 19 13.953 1 98 47 ASP B O 1
ATOM 1902 N N . TYR B 1 48 ? 7.809 18.625 11.766 1 98 48 TYR B N 1
ATOM 1903 C CA . TYR B 1 48 ? 6.383 18.438 12.023 1 98 48 TYR B CA 1
ATOM 1904 C C . TYR B 1 48 ? 5.828 17.281 11.195 1 98 48 TYR B C 1
ATOM 1906 O O . TYR B 1 48 ? 6.199 17.109 10.031 1 98 48 TYR B O 1
ATOM 1914 N N . THR B 1 49 ? 4.922 16.562 11.836 1 98.31 49 THR B N 1
ATOM 1915 C CA . THR B 1 49 ? 4.246 15.469 11.156 1 98.31 49 THR B CA 1
ATOM 1916 C C . THR B 1 49 ? 2.891 15.914 10.617 1 98.31 49 THR B C 1
ATOM 1918 O O . THR B 1 49 ? 2.467 17.047 10.844 1 98.31 49 THR B O 1
ATOM 1921 N N . VAL B 1 50 ? 2.268 15.016 9.938 1 98.75 50 VAL B N 1
ATOM 1922 C CA . VAL B 1 50 ? 0.925 15.273 9.43 1 98.75 50 VAL B CA 1
ATOM 1923 C C . VAL B 1 50 ? -0.038 15.492 10.594 1 98.75 50 VAL B C 1
ATOM 1925 O O . VAL B 1 50 ? -0.911 16.359 10.531 1 98.75 50 VAL B O 1
ATOM 1928 N N . ASP B 1 51 ? 0.135 14.727 11.648 1 98.38 51 ASP B N 1
ATOM 1929 C CA . ASP B 1 51 ? -0.707 14.891 12.828 1 98.38 51 ASP B CA 1
ATOM 1930 C C . ASP B 1 51 ? -0.533 16.281 13.445 1 98.38 51 ASP B C 1
ATOM 1932 O O . ASP B 1 51 ? -1.511 16.906 13.844 1 98.38 51 ASP B O 1
ATOM 1936 N N . ASN B 1 52 ? 0.68 16.703 13.516 1 98 52 ASN B N 1
ATOM 1937 C CA . ASN B 1 52 ? 0.931 18.062 13.992 1 98 52 ASN B CA 1
ATOM 1938 C C . ASN B 1 52 ? 0.193 19.094 13.148 1 98 52 ASN B C 1
ATOM 1940 O O . ASN B 1 52 ? -0.388 20.031 13.68 1 98 52 ASN B O 1
ATOM 1944 N N . LEU B 1 53 ? 0.252 18.922 11.891 1 98.56 53 LEU B N 1
ATOM 1945 C CA . LEU B 1 53 ? -0.384 19.844 10.961 1 98.56 53 LEU B CA 1
ATOM 1946 C C . LEU B 1 53 ? -1.887 19.922 11.211 1 98.56 53 LEU B C 1
ATOM 1948 O O . LEU B 1 53 ? -2.465 21.016 11.219 1 98.56 53 LEU B O 1
ATOM 1952 N N . ILE B 1 54 ? -2.488 18.797 11.398 1 98.69 54 ILE B N 1
ATOM 1953 C CA . ILE B 1 54 ? -3.924 18.734 11.648 1 98.69 54 ILE B CA 1
ATOM 1954 C C . ILE B 1 54 ? -4.254 19.438 12.961 1 98.69 54 ILE B C 1
ATOM 1956 O O . ILE B 1 54 ? -5.172 20.266 13.016 1 98.69 54 ILE B O 1
ATOM 1960 N N . ILE B 1 55 ? -3.484 19.109 13.953 1 98.5 55 ILE B N 1
ATOM 1961 C CA . ILE B 1 55 ? -3.725 19.672 15.281 1 98.5 55 ILE B CA 1
ATOM 1962 C C . ILE B 1 55 ? -3.527 21.188 15.242 1 98.5 55 ILE B C 1
ATOM 1964 O O . ILE B 1 55 ? -4.34 21.938 15.789 1 98.5 55 ILE B O 1
ATOM 1968 N N . MET B 1 56 ? -2.492 21.625 14.57 1 98.06 56 MET B N 1
ATOM 1969 C CA . MET B 1 56 ? -2.258 23.062 14.438 1 98.06 56 MET B CA 1
ATOM 1970 C C . MET B 1 56 ? -3.408 23.734 13.695 1 98.06 56 MET B C 1
ATOM 1972 O O . MET B 1 56 ? -3.822 24.844 14.047 1 98.06 56 MET B O 1
ATOM 1976 N N . SER B 1 57 ? -3.898 23.109 12.656 1 98.38 57 SER B N 1
ATOM 1977 C CA . SER B 1 57 ? -4.992 23.641 11.852 1 98.38 57 SER B CA 1
ATOM 1978 C C . SER B 1 57 ? -6.262 23.797 12.688 1 98.38 57 SER B C 1
ATOM 1980 O O . SER B 1 57 ? -6.918 24.844 12.633 1 98.38 57 SER B O 1
ATOM 1982 N N . LEU B 1 58 ? -6.52 22.828 13.5 1 98.12 58 LEU B N 1
ATOM 1983 C CA . LEU B 1 58 ? -7.734 22.844 14.305 1 98.12 58 LEU B CA 1
ATOM 1984 C C . LEU B 1 58 ? -7.594 23.781 15.492 1 98.12 58 LEU B C 1
ATOM 1986 O O . LEU B 1 58 ? -8.586 24.344 15.977 1 98.12 58 LEU B O 1
ATOM 1990 N N . TYR B 1 59 ? -6.387 23.875 15.93 1 97.81 59 TYR B N 1
ATOM 1991 C CA . TYR B 1 59 ? -6.141 24.797 17.031 1 97.81 59 TYR B CA 1
ATOM 1992 C C . TYR B 1 59 ? -6.371 26.234 16.578 1 97.81 59 TYR B C 1
ATOM 1994 O O . TYR B 1 59 ? -6.891 27.062 17.344 1 97.81 59 TYR B O 1
ATOM 2002 N N . THR B 1 60 ? -5.953 26.547 15.391 1 96.81 60 THR B N 1
ATOM 2003 C CA . THR B 1 60 ? -6.016 27.906 14.875 1 96.81 60 THR B CA 1
ATOM 2004 C C . THR B 1 60 ? -7.402 28.203 14.312 1 96.81 60 THR B C 1
ATOM 2006 O O . THR B 1 60 ? -7.844 29.359 14.312 1 96.81 60 THR B O 1
ATOM 2009 N N . TYR B 1 61 ? -8.016 27.203 13.734 1 95.94 61 TYR B N 1
ATOM 2010 C CA . TYR B 1 61 ? -9.367 27.328 13.211 1 95.94 61 TYR B CA 1
ATOM 2011 C C . TYR B 1 61 ? -10.305 26.328 13.891 1 95.94 61 TYR B C 1
ATOM 2013 O O . TYR B 1 61 ? -10.508 25.219 13.391 1 95.94 61 TYR B O 1
ATOM 2021 N N . GLU B 1 62 ? -10.977 26.797 14.883 1 92 62 GLU B N 1
ATOM 2022 C CA . GLU B 1 62 ? -11.852 25.953 15.68 1 92 62 GLU B CA 1
ATOM 2023 C C . GLU B 1 62 ? -13.211 25.766 15.008 1 92 62 GLU B C 1
ATOM 2025 O O . GLU B 1 62 ? -13.703 26.688 14.336 1 92 62 GLU B O 1
ATOM 2030 N N . ASP B 1 63 ? -13.797 24.672 15.203 1 93.81 63 ASP B N 1
ATOM 2031 C CA . ASP B 1 63 ? -15.141 24.359 14.727 1 93.81 63 ASP B CA 1
ATOM 2032 C C . ASP B 1 63 ? -15.242 24.531 13.211 1 93.81 63 ASP B C 1
ATOM 2034 O O . ASP B 1 63 ? -16.094 25.281 12.719 1 93.81 63 ASP B O 1
ATOM 2038 N N . VAL B 1 64 ? -14.445 23.828 12.602 1 96.06 64 VAL B N 1
ATOM 2039 C CA . VAL B 1 64 ? -14.305 23.984 11.156 1 96.06 64 VAL B CA 1
ATOM 2040 C C . VAL B 1 64 ? -14.883 22.766 10.445 1 96.06 64 VAL B C 1
ATOM 2042 O O . VAL B 1 64 ? -14.812 21.641 10.953 1 96.06 64 VAL B O 1
ATOM 2045 N N . THR B 1 65 ? -15.477 23.016 9.25 1 95.88 65 THR B N 1
ATOM 2046 C CA . THR B 1 65 ? -15.93 21.906 8.422 1 95.88 65 THR B CA 1
ATOM 2047 C C . THR B 1 65 ? -14.742 21.172 7.801 1 95.88 65 THR B C 1
ATOM 2049 O O . THR B 1 65 ? -13.633 21.703 7.742 1 95.88 65 THR B O 1
ATOM 2052 N N . LYS B 1 66 ? -14.953 20 7.359 1 96.31 66 LYS B N 1
ATOM 2053 C CA . LYS B 1 66 ? -13.891 19.188 6.777 1 96.31 66 LYS B CA 1
ATOM 2054 C C . LYS B 1 66 ? -13.258 19.891 5.578 1 96.31 66 LYS B C 1
ATOM 2056 O O . LYS B 1 66 ? -12.031 19.891 5.43 1 96.31 66 LYS B O 1
ATOM 2061 N N . ALA B 1 67 ? -14.102 20.391 4.703 1 96.31 67 ALA B N 1
ATOM 2062 C CA . ALA B 1 67 ? -13.617 21.062 3.504 1 96.31 67 ALA B CA 1
ATOM 2063 C C . ALA B 1 67 ? -12.703 22.234 3.867 1 96.31 67 ALA B C 1
ATOM 2065 O O . ALA B 1 67 ? -11.633 22.406 3.275 1 96.31 67 ALA B O 1
ATOM 2066 N N . ARG B 1 68 ? -13.141 23 4.812 1 96.31 68 ARG B N 1
ATOM 2067 C CA . ARG B 1 68 ? -12.352 24.141 5.23 1 96.31 68 ARG B CA 1
ATOM 2068 C C . ARG B 1 68 ? -11.086 23.719 5.957 1 96.31 68 ARG B C 1
ATOM 2070 O O . ARG B 1 68 ? -10.047 24.359 5.852 1 96.31 68 ARG B O 1
ATOM 2077 N N . LEU B 1 69 ? -11.211 22.609 6.633 1 98 69 LEU B N 1
ATOM 2078 C CA . LEU B 1 69 ? -10.031 22.078 7.305 1 98 69 LEU B CA 1
ATOM 2079 C C . LEU B 1 69 ? -8.945 21.734 6.297 1 98 69 LEU B C 1
ATOM 2081 O O . LEU B 1 69 ? -7.766 22.016 6.531 1 98 69 LEU B O 1
ATOM 2085 N N . PHE B 1 70 ? -9.305 21.094 5.195 1 98.38 70 PHE B N 1
ATOM 2086 C CA . PHE B 1 70 ? -8.328 20.781 4.16 1 98.38 70 PHE B CA 1
ATOM 2087 C C . PHE B 1 70 ? -7.648 22.047 3.646 1 98.38 70 PHE B C 1
ATOM 2089 O O . PHE B 1 70 ? -6.43 22.078 3.475 1 98.38 70 PHE B O 1
ATOM 2096 N N . VAL B 1 71 ? -8.438 23.062 3.436 1 98.06 71 VAL B N 1
ATOM 2097 C CA . VAL B 1 71 ? -7.902 24.312 2.918 1 98.06 71 VAL B CA 1
ATOM 2098 C C . VAL B 1 71 ? -6.969 24.938 3.951 1 98.06 71 VAL B C 1
ATOM 2100 O O . VAL B 1 71 ? -5.855 25.359 3.619 1 98.06 71 VAL B O 1
ATOM 2103 N N . THR B 1 72 ? -7.445 25 5.168 1 98.31 72 THR B N 1
ATOM 2104 C CA . THR B 1 72 ? -6.656 25.562 6.254 1 98.31 72 THR B CA 1
ATOM 2105 C C . THR B 1 72 ? -5.336 24.812 6.414 1 98.31 72 THR B C 1
ATOM 2107 O O . THR B 1 72 ? -4.273 25.438 6.531 1 98.31 72 THR B O 1
ATOM 2110 N N . SER B 1 73 ? -5.402 23.5 6.422 1 98.69 73 SER B N 1
ATOM 2111 C CA . SER B 1 73 ? -4.211 22.672 6.574 1 98.69 73 SER B CA 1
ATOM 2112 C C . SER B 1 73 ? -3.223 22.906 5.438 1 98.69 73 SER B C 1
ATOM 2114 O O . SER B 1 73 ? -2.008 22.891 5.648 1 98.69 73 SER B O 1
ATOM 2116 N N . PHE B 1 74 ? -3.734 23.078 4.246 1 98.75 74 PHE B N 1
ATOM 2117 C CA . PHE B 1 74 ? -2.865 23.312 3.102 1 98.75 74 PHE B CA 1
ATOM 2118 C C . PHE B 1 74 ? -2.115 24.641 3.256 1 98.75 74 PHE B C 1
ATOM 2120 O O . PHE B 1 74 ? -0.908 24.703 3.016 1 98.75 74 PHE B O 1
ATOM 2127 N N . ILE B 1 75 ? -2.846 25.656 3.617 1 97.88 75 ILE B N 1
ATOM 2128 C CA . ILE B 1 75 ? -2.232 26.969 3.76 1 97.88 75 ILE B CA 1
ATOM 2129 C C . ILE B 1 75 ? -1.16 26.922 4.848 1 97.88 75 ILE B C 1
ATOM 2131 O O . ILE B 1 75 ? -0.051 27.422 4.656 1 97.88 75 ILE B O 1
ATOM 2135 N N . ILE B 1 76 ? -1.48 26.297 5.941 1 98.38 76 ILE B N 1
ATOM 2136 C CA . ILE B 1 76 ? -0.521 26.188 7.035 1 98.38 76 ILE B CA 1
ATOM 2137 C C . ILE B 1 76 ? 0.687 25.359 6.582 1 98.38 76 ILE B C 1
ATOM 2139 O O . ILE B 1 76 ? 1.831 25.734 6.855 1 98.38 76 ILE B O 1
ATOM 2143 N N . TYR B 1 77 ? 0.49 24.297 5.883 1 98.62 77 TYR B N 1
ATOM 2144 C CA . TYR B 1 77 ? 1.568 23.484 5.328 1 98.62 77 TYR B CA 1
ATOM 2145 C C . TYR B 1 77 ? 2.486 24.312 4.449 1 98.62 77 TYR B C 1
ATOM 2147 O O . TYR B 1 77 ? 3.711 24.25 4.566 1 98.62 77 TYR B O 1
ATOM 2155 N N . ASP B 1 78 ? 1.847 25.078 3.578 1 97.69 78 ASP B N 1
ATOM 2156 C CA . ASP B 1 78 ? 2.602 25.891 2.633 1 97.69 78 ASP B CA 1
ATOM 2157 C C . ASP B 1 78 ? 3.479 26.906 3.361 1 97.69 78 ASP B C 1
ATOM 2159 O O . ASP B 1 78 ? 4.625 27.141 2.969 1 97.69 78 ASP B O 1
ATOM 2163 N N . LEU B 1 79 ? 2.967 27.453 4.379 1 97 79 LEU B N 1
ATOM 2164 C CA . LEU B 1 79 ? 3.697 28.453 5.156 1 97 79 LEU B CA 1
ATOM 2165 C C . LEU B 1 79 ? 4.809 27.797 5.969 1 97 79 LEU B C 1
ATOM 2167 O O . LEU B 1 79 ? 5.922 28.312 6.039 1 97 79 LEU B O 1
ATOM 2171 N N . LEU B 1 80 ? 4.566 26.641 6.559 1 98.06 80 LEU B N 1
ATOM 2172 C CA . LEU B 1 80 ? 5.547 25.922 7.371 1 98.06 80 LEU B CA 1
ATOM 2173 C C . LEU B 1 80 ? 6.684 25.391 6.508 1 98.06 80 LEU B C 1
ATOM 2175 O O . LEU B 1 80 ? 7.844 25.406 6.926 1 98.06 80 LEU B O 1
ATOM 2179 N N . ALA B 1 81 ? 6.363 24.953 5.32 1 97 81 ALA B N 1
ATOM 2180 C CA . ALA B 1 81 ? 7.309 24.266 4.445 1 97 81 ALA B CA 1
ATOM 2181 C C . ALA B 1 81 ? 8.43 25.203 4.004 1 97 81 ALA B C 1
ATOM 2183 O O . ALA B 1 81 ? 9.477 24.75 3.543 1 97 81 ALA B O 1
ATOM 2184 N N . LYS B 1 82 ? 8.164 26.5 4.137 1 95.5 82 LYS B N 1
ATOM 2185 C CA . LYS B 1 82 ? 9.164 27.484 3.756 1 95.5 82 LYS B CA 1
ATOM 2186 C C . LYS B 1 82 ? 10.336 27.484 4.734 1 95.5 82 LYS B C 1
ATOM 2188 O O . LYS B 1 82 ? 11.453 27.844 4.371 1 95.5 82 LYS B O 1
ATOM 2193 N N . LYS B 1 83 ? 10.164 27.016 5.938 1 96.69 83 LYS B N 1
ATOM 2194 C CA . LYS B 1 83 ? 11.203 27.156 6.961 1 96.69 83 LYS B CA 1
ATOM 2195 C C . LYS B 1 83 ? 11.438 25.844 7.68 1 96.69 83 LYS B C 1
ATOM 2197 O O . LYS B 1 83 ? 12.461 25.656 8.344 1 96.69 83 LYS B O 1
ATOM 2202 N N . TYR B 1 84 ? 10.508 24.953 7.566 1 97.94 84 TYR B N 1
ATOM 2203 C CA . TYR B 1 84 ? 10.578 23.703 8.328 1 97.94 84 TYR B CA 1
ATOM 2204 C C . TYR B 1 84 ? 10.43 22.5 7.414 1 97.94 84 TYR B C 1
ATOM 2206 O O . TYR B 1 84 ? 9.898 22.609 6.309 1 97.94 84 TYR B O 1
ATOM 2214 N N . THR B 1 85 ? 10.984 21.359 7.844 1 98.06 85 THR B N 1
ATOM 2215 C CA . THR B 1 85 ? 10.766 20.078 7.172 1 98.06 85 THR B CA 1
ATOM 2216 C C . THR B 1 85 ? 9.492 19.406 7.68 1 98.06 85 THR B C 1
ATOM 2218 O O . THR B 1 85 ? 9.43 18.984 8.836 1 98.06 85 THR B O 1
ATOM 2221 N N . ILE B 1 86 ? 8.586 19.234 6.762 1 98.06 86 ILE B N 1
ATOM 2222 C CA . ILE B 1 86 ? 7.289 18.688 7.156 1 98.06 86 ILE B CA 1
ATOM 2223 C C . ILE B 1 86 ? 7.059 17.359 6.453 1 98.06 86 ILE B C 1
ATOM 2225 O O . ILE B 1 86 ? 7.363 17.219 5.27 1 98.06 86 ILE B O 1
ATOM 2229 N N . GLN B 1 87 ? 6.527 16.406 7.223 1 98.44 87 GLN B N 1
ATOM 2230 C CA . GLN B 1 87 ? 6.07 15.18 6.59 1 98.44 87 GLN B CA 1
ATOM 2231 C C . GLN B 1 87 ? 5.059 15.469 5.484 1 98.44 87 GLN B C 1
ATOM 2233 O O . GLN B 1 87 ? 4.129 16.25 5.68 1 98.44 87 GLN B O 1
ATOM 2238 N N . ASN B 1 88 ? 5.227 14.883 4.34 1 97.75 88 ASN B N 1
ATOM 2239 C CA . ASN B 1 88 ? 4.391 15.172 3.178 1 97.75 88 ASN B CA 1
ATOM 2240 C C . ASN B 1 88 ? 2.943 14.734 3.408 1 97.75 88 ASN B C 1
ATOM 2242 O O . ASN B 1 88 ? 2.658 13.539 3.506 1 97.75 88 ASN B O 1
ATOM 2246 N N . PRO B 1 89 ? 2.059 15.633 3.416 1 98.56 89 PRO B N 1
ATOM 2247 C CA . PRO B 1 89 ? 0.655 15.281 3.645 1 98.56 89 PRO B CA 1
ATOM 2248 C C . PRO B 1 89 ? -0.009 14.672 2.412 1 98.56 89 PRO B C 1
ATOM 2250 O O . PRO B 1 89 ? -1.118 14.141 2.506 1 98.56 89 PRO B O 1
ATOM 2253 N N . LEU B 1 90 ? 0.571 14.82 1.268 1 98.31 90 LEU B N 1
ATOM 2254 C CA . LEU B 1 90 ? 0.053 14.273 0.016 1 98.31 90 LEU B CA 1
ATOM 2255 C C . LEU B 1 90 ? -1.18 15.047 -0.442 1 98.31 90 LEU B C 1
ATOM 2257 O O . LEU B 1 90 ? -2.221 14.453 -0.728 1 98.31 90 LEU B O 1
ATOM 2261 N N . PHE B 1 91 ? -1.023 16.359 -0.547 1 98.25 91 PHE B N 1
ATOM 2262 C CA . PHE B 1 91 ? -2.121 17.203 -1.016 1 98.25 91 PHE B CA 1
ATOM 2263 C C . PHE B 1 91 ? -2.303 17.062 -2.521 1 98.25 91 PHE B C 1
ATOM 2265 O O . PHE B 1 91 ? -1.326 16.938 -3.264 1 98.25 91 PHE B O 1
ATOM 2272 N N . TYR B 1 92 ? -3.514 17.125 -2.92 1 95.31 92 TYR B N 1
ATOM 2273 C CA . TYR B 1 92 ? -3.795 17.328 -4.336 1 95.31 92 TYR B CA 1
ATOM 2274 C C . TYR B 1 92 ? -5.098 18.094 -4.527 1 95.31 92 TYR B C 1
ATOM 2276 O O . TYR B 1 92 ? -5.895 18.234 -3.592 1 95.31 92 TYR B O 1
ATOM 2284 N N . PHE B 1 93 ? -5.219 18.703 -5.734 1 95.69 93 PHE B N 1
ATOM 2285 C CA . PHE B 1 93 ? -6.336 19.594 -6.02 1 95.69 93 PHE B CA 1
ATOM 2286 C C . PHE B 1 93 ? -7.297 18.953 -7.016 1 95.69 93 PHE B C 1
ATOM 2288 O O . PHE B 1 93 ? -6.867 18.297 -7.969 1 95.69 93 PHE B O 1
ATOM 2295 N N . ARG B 1 94 ? -8.562 19 -6.652 1 94.38 94 ARG B N 1
ATOM 2296 C CA . ARG B 1 94 ? -9.672 18.625 -7.527 1 94.38 94 ARG B CA 1
ATOM 2297 C C . ARG B 1 94 ? -10.734 19.719 -7.559 1 94.38 94 ARG B C 1
ATOM 2299 O O . ARG B 1 94 ? -11.773 19.594 -6.895 1 94.38 94 ARG B O 1
ATOM 2306 N N . TRP B 1 95 ? -10.641 20.641 -8.422 1 92.75 95 TRP B N 1
ATOM 2307 C CA . TRP B 1 95 ? -11.359 21.906 -8.336 1 92.75 95 TRP B CA 1
ATOM 2308 C C . TRP B 1 95 ? -12.852 21.703 -8.602 1 92.75 95 TRP B C 1
ATOM 2310 O O . TRP B 1 95 ? -13.672 22.547 -8.234 1 92.75 95 TRP B O 1
ATOM 2320 N N . ASN B 1 96 ? -13.227 20.625 -9.18 1 92.94 96 ASN B N 1
ATOM 2321 C CA . ASN B 1 96 ? -14.625 20.359 -9.508 1 92.94 96 ASN B CA 1
ATOM 2322 C C . ASN B 1 96 ? -15.305 19.516 -8.43 1 92.94 96 ASN B C 1
ATOM 2324 O O . ASN B 1 96 ? -16.438 19.078 -8.602 1 92.94 96 ASN B O 1
ATOM 2328 N N . LYS B 1 97 ? -14.672 19.344 -7.363 1 94.19 97 LYS B N 1
ATOM 2329 C CA . LYS B 1 97 ? -15.219 18.531 -6.277 1 94.19 97 LYS B CA 1
ATOM 2330 C C . LYS B 1 97 ? -15.492 19.375 -5.039 1 94.19 97 LYS B C 1
ATOM 2332 O O . LYS B 1 97 ? -15 20.5 -4.93 1 94.19 97 LYS B O 1
ATOM 2337 N N . ARG B 1 98 ? -16.281 18.812 -4.141 1 92.69 98 ARG B N 1
ATOM 2338 C CA . ARG B 1 98 ? -16.594 19.469 -2.875 1 92.69 98 ARG B CA 1
ATOM 2339 C C . ARG B 1 98 ? -15.32 19.719 -2.072 1 92.69 98 ARG B C 1
ATOM 2341 O O . ARG B 1 98 ? -15.109 20.828 -1.555 1 92.69 98 ARG B O 1
ATOM 2348 N N . TYR B 1 99 ? -14.531 18.672 -1.983 1 96.25 99 TYR B N 1
ATOM 2349 C CA . TYR B 1 99 ? -13.211 18.797 -1.375 1 96.25 99 TYR B CA 1
ATOM 2350 C C . TYR B 1 99 ? -12.148 19.094 -2.426 1 96.25 99 TYR B C 1
ATOM 2352 O O . TYR B 1 99 ? -11.359 18.219 -2.797 1 96.25 99 TYR B O 1
ATOM 2360 N N . PHE B 1 100 ? -12.133 20.391 -2.816 1 96.81 100 PHE B N 1
ATOM 2361 C CA . PHE B 1 100 ? -11.273 20.781 -3.932 1 96.81 100 PHE B CA 1
ATOM 2362 C C . PHE B 1 100 ? -9.812 20.797 -3.508 1 96.81 100 PHE B C 1
ATOM 2364 O O . PHE B 1 100 ? -8.914 20.766 -4.355 1 96.81 100 PHE B O 1
ATOM 2371 N N . VAL B 1 101 ? -9.484 20.922 -2.273 1 98 101 VAL B N 1
ATOM 2372 C CA . VAL B 1 101 ? -8.211 20.547 -1.664 1 98 101 VAL B CA 1
ATOM 2373 C C . VAL B 1 101 ? -8.383 19.266 -0.86 1 98 101 VAL B C 1
ATOM 2375 O O . VAL B 1 101 ? -9.273 19.156 -0.014 1 98 101 VAL B O 1
ATOM 2378 N N . TYR B 1 102 ? -7.555 18.312 -1.241 1 98.06 102 TYR B N 1
ATOM 2379 C CA . TYR B 1 102 ? -7.715 17.047 -0.551 1 98.06 102 TYR B CA 1
ATOM 2380 C C . TYR B 1 102 ? -6.363 16.438 -0.211 1 98.06 102 TYR B C 1
ATOM 2382 O O . TYR B 1 102 ? -5.359 16.719 -0.871 1 98.06 102 TYR B O 1
ATOM 2390 N N . SER B 1 103 ? -6.301 15.719 0.866 1 98.5 103 SER B N 1
ATOM 2391 C CA . SER B 1 103 ? -5.176 14.898 1.296 1 98.5 103 SER B CA 1
ATOM 2392 C C . SER B 1 103 ? -5.652 13.586 1.914 1 98.5 103 SER B C 1
ATOM 2394 O O . SER B 1 103 ? -6.281 13.594 2.973 1 98.5 103 SER B O 1
ATOM 2396 N N . PRO B 1 104 ? -5.258 12.484 1.299 1 98.06 104 PRO B N 1
ATOM 2397 C CA . PRO B 1 104 ? -5.668 11.211 1.897 1 98.06 104 PRO B CA 1
ATOM 2398 C C . PRO B 1 104 ? -5.043 10.977 3.271 1 98.06 104 PRO B C 1
ATOM 2400 O O . PRO B 1 104 ? -5.66 10.344 4.133 1 98.06 104 PRO B O 1
ATOM 2403 N N . ARG B 1 105 ? -3.91 11.523 3.502 1 98.5 105 ARG B N 1
ATOM 2404 C CA . ARG B 1 105 ? -3.264 11.375 4.801 1 98.5 105 ARG B CA 1
ATOM 2405 C C . ARG B 1 105 ? -4.016 12.156 5.875 1 98.5 105 ARG B C 1
ATOM 2407 O O . ARG B 1 105 ? -4.262 11.641 6.969 1 98.5 105 ARG B O 1
ATOM 2414 N N . ILE B 1 106 ? -4.316 13.359 5.512 1 98.69 106 ILE B N 1
ATOM 2415 C CA . ILE B 1 106 ? -5.047 14.164 6.484 1 98.69 106 ILE B CA 1
ATOM 2416 C C . ILE B 1 106 ? -6.387 13.5 6.801 1 98.69 106 ILE B C 1
ATOM 2418 O O . ILE B 1 106 ? -6.805 13.453 7.961 1 98.69 106 ILE B O 1
ATOM 2422 N N . GLU B 1 107 ? -7.047 13.031 5.773 1 98 107 GLU B N 1
ATOM 2423 C CA . GLU B 1 107 ? -8.336 12.367 5.953 1 98 107 GLU B CA 1
ATOM 2424 C C . GLU B 1 107 ? -8.227 11.211 6.938 1 98 107 GLU B C 1
ATOM 2426 O O . GLU B 1 107 ? -9.008 11.125 7.891 1 98 107 GLU B O 1
ATOM 2431 N N . SER B 1 108 ? -7.297 10.352 6.73 1 98.44 108 SER B N 1
ATOM 2432 C CA . SER B 1 108 ? -7.172 9.156 7.559 1 98.44 108 SER B CA 1
ATOM 2433 C C . SER B 1 108 ? -6.625 9.5 8.938 1 98.44 108 SER B C 1
ATOM 2435 O O . SER B 1 108 ? -7.047 8.922 9.938 1 98.44 108 SER B O 1
ATOM 2437 N N . HIS B 1 109 ? -5.727 10.406 9 1 98.75 109 HIS B N 1
ATOM 2438 C CA . HIS B 1 109 ? -5.156 10.805 10.281 1 98.75 109 HIS B CA 1
ATOM 2439 C C . HIS B 1 109 ? -6.191 11.523 11.141 1 98.75 109 HIS B C 1
ATOM 2441 O O . HIS B 1 109 ? -6.18 11.391 12.367 1 98.75 109 HIS B O 1
ATOM 2447 N N . LEU B 1 110 ? -7.004 12.289 10.469 1 98.31 110 LEU B N 1
ATOM 2448 C CA . LEU B 1 110 ? -8.086 12.953 11.195 1 98.31 110 LEU B CA 1
ATOM 2449 C C . LEU B 1 110 ? -8.984 11.938 11.875 1 98.31 110 LEU B C 1
ATOM 2451 O O . LEU B 1 110 ? -9.359 12.109 13.039 1 98.31 110 LEU B O 1
ATOM 2455 N N . SER B 1 111 ? -9.344 10.922 11.156 1 97.75 111 SER B N 1
ATOM 2456 C CA . SER B 1 111 ? -10.148 9.844 11.719 1 97.75 111 SER B CA 1
ATOM 2457 C C . SER B 1 111 ? -9.438 9.18 12.898 1 97.75 111 SER B C 1
ATOM 2459 O O . SER B 1 111 ? -10.062 8.875 13.914 1 97.75 111 SER B O 1
ATOM 2461 N N . TYR B 1 112 ? -8.172 8.969 12.742 1 98.25 112 TYR B N 1
ATOM 2462 C CA . TYR B 1 112 ? -7.367 8.367 13.797 1 98.25 112 TYR B CA 1
ATOM 2463 C C . TYR B 1 112 ? -7.328 9.258 15.031 1 98.25 112 TYR B C 1
ATOM 2465 O O . TYR B 1 112 ? -7.535 8.781 16.156 1 98.25 112 TYR B O 1
ATOM 2473 N N . LEU B 1 113 ? -7.094 10.508 14.891 1 98.19 113 LEU B N 1
ATOM 2474 C CA . LEU B 1 113 ? -7.004 11.453 15.992 1 98.19 113 LEU B CA 1
ATOM 2475 C C . LEU B 1 113 ? -8.344 11.57 16.719 1 98.19 113 LEU B C 1
ATOM 2477 O O . LEU B 1 113 ? -8.375 11.781 17.938 1 98.19 113 LEU B O 1
ATOM 2481 N N . SER B 1 114 ? -9.367 11.445 15.938 1 97.62 114 SER B N 1
ATOM 2482 C CA . SER B 1 114 ? -10.695 11.43 16.547 1 97.62 114 SER B CA 1
ATOM 2483 C C . SER B 1 114 ? -10.883 10.195 17.422 1 97.62 114 SER B C 1
ATOM 2485 O O . SER B 1 114 ? -11.383 10.297 18.547 1 97.62 114 SER B O 1
ATOM 2487 N N . ARG B 1 115 ? -10.484 9.102 16.953 1 97 115 ARG B N 1
ATOM 2488 C CA . ARG B 1 115 ? -10.609 7.855 17.688 1 97 115 ARG B CA 1
ATOM 2489 C C . ARG B 1 115 ? -9.75 7.883 18.953 1 97 115 ARG B C 1
ATOM 2491 O O . ARG B 1 115 ? -10.125 7.316 19.984 1 97 115 ARG B O 1
ATOM 2498 N N . GLU B 1 116 ? -8.633 8.555 18.875 1 97 116 GLU B N 1
ATOM 2499 C CA . GLU B 1 116 ? -7.691 8.609 19.984 1 97 116 GLU B CA 1
ATOM 2500 C C . GLU B 1 116 ? -8.086 9.688 21 1 97 116 GLU B C 1
ATOM 2502 O O . GLU B 1 116 ? -7.43 9.844 22.031 1 97 116 GLU B O 1
ATOM 2507 N N . GLY B 1 117 ? -9.094 10.477 20.641 1 96.69 117 GLY B N 1
ATOM 2508 C CA . GLY B 1 117 ? -9.656 11.406 21.594 1 96.69 117 GLY B CA 1
ATOM 2509 C C . GLY B 1 117 ? -9.055 12.797 21.5 1 96.69 117 GLY B C 1
ATOM 2510 O O . GLY B 1 117 ? -9.25 13.625 22.406 1 96.69 117 GLY B O 1
ATOM 2511 N N . PHE B 1 118 ? -8.328 13.094 20.438 1 97.62 118 PHE B N 1
ATOM 2512 C CA . PHE B 1 118 ? -7.727 14.406 20.266 1 97.62 118 PHE B CA 1
ATOM 2513 C C . PHE B 1 118 ? -8.695 15.367 19.594 1 97.62 118 PHE B C 1
ATOM 2515 O O . PHE B 1 118 ? -8.625 16.578 19.797 1 97.62 118 PHE B O 1
ATOM 2522 N N . VAL B 1 119 ? -9.57 14.812 18.734 1 98.19 119 VAL B N 1
ATOM 2523 C CA . VAL B 1 119 ? -10.445 15.609 17.875 1 98.19 119 VAL B CA 1
ATOM 2524 C C . VAL B 1 119 ? -11.898 15.195 18.078 1 98.19 119 VAL B C 1
ATOM 2526 O O . VAL B 1 119 ? -12.203 14.008 18.203 1 98.19 119 VAL B O 1
ATOM 2529 N N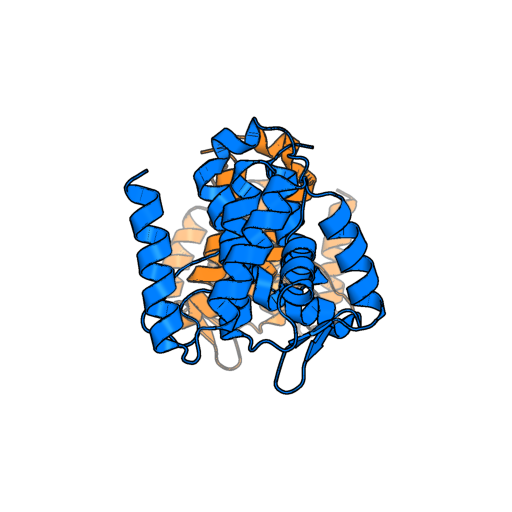 . LYS B 1 120 ? -12.695 16.109 18.172 1 96.69 120 LYS B N 1
ATOM 2530 C CA . LYS B 1 120 ? -14.133 15.898 18.172 1 96.69 120 LYS B CA 1
ATOM 2531 C C . LYS B 1 120 ? -14.711 16.094 16.766 1 96.69 120 LYS B C 1
ATOM 2533 O O . LYS B 1 120 ? -14.32 17.016 16.047 1 96.69 120 LYS B O 1
ATOM 2538 N N . ASN B 1 121 ? -15.508 15.086 16.375 1 90.31 121 ASN B N 1
ATOM 2539 C CA . ASN B 1 121 ? -16.125 15.148 15.055 1 90.31 121 ASN B CA 1
ATOM 2540 C C . ASN B 1 121 ? -17.641 15.016 15.141 1 90.31 121 ASN B C 1
ATOM 2542 O O . ASN B 1 121 ? -18.172 13.906 15.25 1 90.31 121 ASN B O 1
ATOM 2546 N N . ARG B 1 122 ? -18.469 15.875 15.125 1 85.06 122 ARG B N 1
ATOM 2547 C CA . ARG B 1 122 ? -19.922 15.852 15 1 85.06 122 ARG B CA 1
ATOM 2548 C C . ARG B 1 122 ? -20.375 16.469 13.68 1 85.06 122 ARG B C 1
ATOM 2550 O O . ARG B 1 122 ? -20.109 15.914 12.609 1 85.06 122 ARG B O 1
ATOM 2557 N N . LYS B 1 123 ? -20.656 17.719 13.602 1 86.38 123 LYS B N 1
ATOM 2558 C CA . LYS B 1 123 ? -20.938 18.438 12.367 1 86.38 123 LYS B CA 1
ATOM 2559 C C . LYS B 1 123 ? -19.703 19.203 11.883 1 86.38 123 LYS B C 1
ATOM 2561 O O . LYS B 1 123 ? -19.5 19.359 10.68 1 86.38 123 LYS B O 1
ATOM 2566 N N . LYS B 1 124 ? -18.922 19.562 12.859 1 95.75 124 LYS B N 1
ATOM 2567 C CA . LYS B 1 124 ? -17.656 20.266 12.656 1 95.75 124 LYS B CA 1
ATOM 2568 C C . LYS B 1 124 ? -16.547 19.641 13.484 1 95.75 124 LYS B C 1
ATOM 2570 O O . LYS B 1 124 ? -16.797 18.812 14.367 1 95.75 124 LYS B O 1
ATOM 2575 N N . TYR B 1 125 ? -15.336 20 13.094 1 97.44 125 TYR B N 1
ATOM 2576 C CA . TYR B 1 125 ? -14.172 19.453 13.797 1 97.44 125 TYR B CA 1
ATOM 2577 C C . TYR B 1 125 ? -13.594 20.469 14.766 1 97.44 125 TYR B C 1
ATOM 2579 O O . TYR B 1 125 ? -13.484 21.656 14.438 1 97.44 125 TYR B O 1
ATOM 2587 N N . SER B 1 126 ? -13.32 20 15.898 1 97.69 126 SER B N 1
ATOM 2588 C CA . SER B 1 126 ? -12.633 20.812 16.906 1 97.69 126 SER B CA 1
ATOM 2589 C C . SER B 1 126 ? -11.734 19.938 17.781 1 97.69 126 SER B C 1
ATOM 2591 O O . SER B 1 126 ? -11.867 18.719 17.797 1 97.69 126 SER B O 1
ATOM 2593 N N . LEU B 1 127 ? -10.828 20.547 18.531 1 98.12 127 LEU B N 1
ATOM 2594 C CA . LEU B 1 127 ? -9.938 19.812 19.422 1 98.12 127 LEU B CA 1
ATOM 2595 C C . LEU B 1 127 ? -10.602 19.562 20.766 1 98.12 127 LEU B C 1
ATOM 2597 O O . LEU B 1 127 ? -11.375 20.391 21.25 1 98.12 127 LEU B O 1
ATOM 2601 N N . THR B 1 128 ? -10.352 18.422 21.344 1 97.69 128 THR B N 1
ATOM 2602 C CA . THR B 1 128 ? -10.664 18.203 22.75 1 97.69 128 THR B CA 1
ATOM 2603 C C . THR B 1 128 ? -9.688 18.953 23.641 1 97.69 128 THR B C 1
ATOM 2605 O O . THR B 1 128 ? -8.773 19.625 23.141 1 97.69 128 THR B O 1
ATOM 2608 N N . GLU B 1 129 ? -9.883 18.859 24.953 1 97 129 GLU B N 1
ATOM 2609 C CA . GLU B 1 129 ? -8.938 19.5 25.859 1 97 129 GLU B CA 1
ATOM 2610 C C . GLU B 1 129 ? -7.539 18.906 25.703 1 97 129 GLU B C 1
ATOM 2612 O O . GLU B 1 129 ? -6.543 19.625 25.75 1 97 129 GLU B O 1
ATOM 2617 N N . TYR B 1 130 ? -7.52 17.625 25.484 1 95.62 130 TYR B N 1
ATOM 2618 C CA . TYR B 1 130 ? -6.262 16.922 25.25 1 95.62 130 TYR B CA 1
ATOM 2619 C C 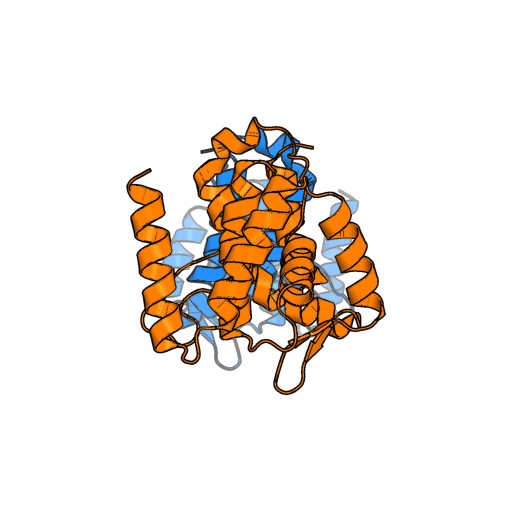. TYR B 1 130 ? -5.605 17.406 23.953 1 95.62 130 TYR B C 1
ATOM 2621 O O . TYR B 1 130 ? -4.398 17.656 23.922 1 95.62 130 TYR B O 1
ATOM 2629 N N . GLY B 1 131 ? -6.355 17.562 22.953 1 97.06 131 GLY B N 1
ATOM 2630 C CA . GLY B 1 131 ? -5.867 18.062 21.672 1 97.06 131 GLY B CA 1
ATOM 2631 C C . GLY B 1 131 ? -5.363 19.484 21.734 1 97.06 131 GLY B C 1
ATOM 2632 O O . GLY B 1 131 ? -4.383 19.828 21.078 1 97.06 131 GLY B O 1
ATOM 2633 N N . LYS B 1 132 ? -6.023 20.219 22.547 1 97.69 132 LYS B N 1
ATOM 2634 C CA . LYS B 1 132 ? -5.641 21.625 22.672 1 97.69 132 LYS B CA 1
ATOM 2635 C C . LYS B 1 132 ? -4.262 21.766 23.312 1 97.69 132 LYS B C 1
ATOM 2637 O O . LYS B 1 132 ? -3.469 22.609 22.922 1 97.69 132 LYS B O 1
ATOM 2642 N N . LYS B 1 133 ? -4.008 20.969 24.281 1 97 133 LYS B N 1
ATOM 2643 C CA . LYS B 1 133 ? -2.693 21 24.922 1 97 133 LYS B CA 1
ATOM 2644 C C . LYS B 1 133 ? -1.591 20.656 23.922 1 97 133 LYS B C 1
ATOM 2646 O O . LYS B 1 133 ? -0.539 21.297 23.906 1 97 133 LYS B O 1
ATOM 2651 N N . GLU B 1 134 ? -1.864 19.672 23.125 1 95.38 134 GLU B N 1
ATOM 2652 C CA . GLU B 1 134 ? -0.917 19.297 22.078 1 95.38 134 GLU B CA 1
ATOM 2653 C C . GLU B 1 134 ? -0.742 20.422 21.062 1 95.38 134 GLU B C 1
ATOM 2655 O O . GLU B 1 134 ? 0.366 20.656 20.578 1 95.38 134 GLU B O 1
ATOM 2660 N N . GLY B 1 135 ? -1.827 21.047 20.719 1 96.19 135 GLY B N 1
ATOM 2661 C CA . GLY B 1 135 ? -1.78 22.172 19.812 1 96.19 135 GLY B CA 1
ATOM 2662 C C . GLY B 1 135 ? -0.956 23.344 20.328 1 96.19 135 GLY B C 1
ATOM 2663 O O . GLY B 1 135 ? -0.146 23.906 19.594 1 96.19 135 GLY B O 1
ATOM 2664 N N . GLU B 1 136 ? -1.166 23.609 21.562 1 95.44 136 GLU B N 1
ATOM 2665 C CA . GLU B 1 136 ? -0.397 24.672 22.203 1 95.44 136 GLU B CA 1
ATOM 2666 C C . GLU B 1 136 ? 1.099 24.375 22.156 1 95.44 136 GLU B C 1
ATOM 2668 O O . GLU B 1 136 ? 1.905 25.25 21.844 1 95.44 136 GLU B O 1
ATOM 2673 N N . THR B 1 137 ? 1.414 23.156 22.453 1 94.75 137 THR B N 1
ATOM 2674 C CA . THR B 1 137 ? 2.807 22.734 22.453 1 94.75 137 THR B CA 1
ATOM 2675 C C . THR B 1 137 ? 3.404 22.828 21.047 1 94.75 137 THR B C 1
ATOM 2677 O O . THR B 1 137 ? 4.531 23.297 20.875 1 94.75 137 THR B O 1
ATOM 2680 N N . SER B 1 138 ? 2.662 22.438 20.062 1 94.5 138 SER B N 1
ATOM 2681 C CA . SER B 1 138 ? 3.133 22.453 18.688 1 94.5 138 SER B CA 1
ATOM 2682 C C . SER B 1 138 ? 3.34 23.875 18.188 1 94.5 138 SER B C 1
ATOM 2684 O O . SER B 1 138 ? 4.348 24.172 17.531 1 94.5 138 SER B O 1
ATOM 2686 N N . LEU B 1 139 ? 2.412 24.75 18.516 1 95.19 139 LEU B N 1
ATOM 2687 C CA . LEU B 1 139 ? 2.486 26.125 18.047 1 95.19 139 LEU B CA 1
ATOM 2688 C C . LEU B 1 139 ? 3.611 26.891 18.75 1 95.19 139 LEU B C 1
ATOM 2690 O O . LEU B 1 139 ? 4.223 27.781 18.156 1 95.19 139 LEU B O 1
ATOM 2694 N N . ALA B 1 140 ? 3.875 26.422 19.906 1 95.12 140 ALA B N 1
ATOM 2695 C CA . ALA B 1 140 ? 4.906 27.094 20.703 1 95.12 140 ALA B CA 1
ATOM 2696 C C . ALA B 1 140 ? 6.289 26.875 20.094 1 95.12 140 ALA B C 1
ATOM 2698 O O . ALA B 1 140 ? 7.223 27.625 20.375 1 95.12 140 ALA B O 1
ATOM 2699 N N . THR B 1 141 ? 6.465 25.844 19.281 1 96 141 THR B N 1
ATOM 2700 C CA . THR B 1 141 ? 7.754 25.531 18.688 1 96 141 THR B CA 1
ATOM 2701 C C . THR B 1 141 ? 7.988 26.391 17.438 1 96 141 THR B C 1
ATOM 2703 O O . THR B 1 141 ? 9.109 26.453 16.938 1 96 141 THR B O 1
ATOM 2706 N N . LEU B 1 142 ? 7.004 27.125 16.953 1 97.12 142 LEU B N 1
ATOM 2707 C CA . LEU B 1 142 ? 7.117 27.953 15.758 1 97.12 142 LEU B CA 1
ATOM 2708 C C . LEU B 1 142 ? 7.762 29.297 16.094 1 97.12 142 LEU B C 1
ATOM 2710 O O . LEU B 1 142 ? 7.547 29.844 17.188 1 97.12 142 LEU B O 1
ATOM 2714 N N . ASN B 1 143 ? 8.516 29.766 15.195 1 96 143 ASN B N 1
ATOM 2715 C CA . ASN B 1 143 ? 8.977 31.141 15.391 1 96 143 ASN B CA 1
ATOM 2716 C C . ASN B 1 143 ? 7.836 32.125 15.25 1 96 143 ASN B C 1
ATOM 2718 O O . ASN B 1 143 ? 6.828 31.844 14.602 1 96 143 ASN B O 1
ATOM 2722 N N . LYS B 1 144 ? 8.023 33.281 15.758 1 95.69 144 LYS B N 1
ATOM 2723 C CA . LYS B 1 144 ? 6.977 34.281 15.883 1 95.69 144 LYS B CA 1
ATOM 2724 C C . LYS B 1 144 ? 6.48 34.75 14.508 1 95.69 144 LYS B C 1
ATOM 2726 O O . LYS B 1 144 ? 5.285 34.969 14.32 1 95.69 144 LYS B O 1
ATOM 2731 N N . GLU B 1 145 ? 7.352 34.875 13.617 1 96.75 145 GLU B N 1
ATOM 2732 C CA . GLU B 1 145 ? 6.996 35.344 12.281 1 96.75 145 GLU B CA 1
ATOM 2733 C C . GLU B 1 145 ? 6.059 34.344 11.586 1 96.75 145 GLU B C 1
ATOM 2735 O O . GLU B 1 145 ? 5.035 34.75 11.023 1 96.75 145 GLU B O 1
ATOM 2740 N N . THR B 1 146 ? 6.449 33.062 11.625 1 96.94 146 THR B N 1
ATOM 2741 C CA . THR B 1 146 ? 5.637 32.031 11 1 96.94 146 THR B CA 1
ATOM 2742 C C . THR B 1 146 ? 4.27 31.953 11.672 1 96.94 146 THR B C 1
ATOM 2744 O O . THR B 1 146 ? 3.246 31.828 10.984 1 96.94 146 THR B O 1
ATOM 2747 N N . LEU B 1 147 ? 4.254 31.984 12.945 1 97.19 147 LEU B N 1
ATOM 2748 C CA . LEU B 1 147 ? 3.002 31.922 13.688 1 97.19 147 LEU B CA 1
ATOM 2749 C C . LEU B 1 147 ? 2.084 33.094 13.305 1 97.19 147 LEU B C 1
ATOM 2751 O O . LEU B 1 147 ? 0.884 32.875 13.102 1 97.19 147 LEU B O 1
ATOM 2755 N N . SER B 1 148 ? 2.645 34.25 13.219 1 97.12 148 SER B N 1
ATOM 2756 C CA . SER B 1 148 ? 1.865 35.438 12.859 1 97.12 148 SER B CA 1
ATOM 2757 C C . SER B 1 148 ? 1.258 35.281 11.469 1 97.12 148 SER B C 1
ATOM 2759 O O . SER B 1 148 ? 0.096 35.625 11.258 1 97.12 148 SER B O 1
ATOM 2761 N N . LYS B 1 149 ? 2.002 34.812 10.57 1 96.75 149 LYS B N 1
ATOM 2762 C CA . LYS B 1 149 ? 1.521 34.594 9.203 1 96.75 149 LYS B CA 1
ATOM 2763 C C . LYS B 1 149 ? 0.378 33.594 9.164 1 96.75 149 LYS B C 1
ATOM 2765 O O . LYS B 1 149 ? -0.586 33.781 8.414 1 96.75 149 LYS B O 1
ATOM 2770 N N . ILE B 1 150 ? 0.528 32.531 9.914 1 97.19 150 ILE B N 1
ATOM 2771 C CA . ILE B 1 150 ? -0.514 31.516 9.992 1 97.19 150 ILE B CA 1
ATOM 2772 C C . ILE B 1 150 ? -1.797 32.125 10.547 1 97.19 150 ILE B C 1
ATOM 2774 O O . ILE B 1 150 ? -2.873 31.969 9.969 1 97.19 150 ILE B O 1
ATOM 2778 N N . GLN B 1 151 ? -1.647 32.875 11.617 1 96.69 151 GLN B N 1
ATOM 2779 C CA . GLN B 1 151 ? -2.809 33.469 12.258 1 96.69 151 GLN B CA 1
ATOM 2780 C C . GLN B 1 151 ? -3.492 34.469 11.312 1 96.69 151 GLN B C 1
ATOM 2782 O O . GLN B 1 151 ? -4.723 34.531 11.242 1 96.69 151 GLN B O 1
ATOM 2787 N N . GLU B 1 152 ? -2.717 35.219 10.609 1 96.62 152 GLU B N 1
ATOM 2788 C CA . GLU B 1 152 ? -3.266 36.156 9.656 1 96.62 152 GLU B CA 1
ATOM 2789 C C . GLU B 1 152 ? -4.016 35.469 8.531 1 96.62 152 GLU B C 1
ATOM 2791 O O . GLU B 1 152 ? -5.121 35.844 8.172 1 96.62 152 GLU B O 1
ATOM 2796 N N . SER B 1 153 ? -3.42 34.469 7.969 1 95.94 153 SER B N 1
ATOM 2797 C CA . SER B 1 153 ? -4.02 33.719 6.863 1 95.94 153 SER B CA 1
ATOM 2798 C C . SER B 1 153 ? -5.309 33.031 7.293 1 95.94 153 SER B C 1
ATOM 2800 O O . SER B 1 153 ? -6.305 33.031 6.566 1 95.94 153 SER B O 1
ATOM 2802 N N . VAL B 1 154 ? -5.266 32.438 8.453 1 96.44 154 VAL B N 1
ATOM 2803 C CA . VAL B 1 154 ? -6.438 31.734 8.93 1 96.44 154 VAL B CA 1
ATOM 2804 C C . VAL B 1 154 ? -7.547 32.719 9.289 1 96.44 154 VAL B C 1
ATOM 2806 O O . VAL B 1 154 ? -8.727 32.438 9.07 1 96.44 154 VAL B O 1
ATOM 2809 N N . SER B 1 155 ? -7.148 33.844 9.844 1 96.62 155 SER B N 1
ATOM 2810 C CA . SER B 1 155 ? -8.133 34.875 10.125 1 96.62 155 SER B CA 1
ATOM 2811 C C . SER B 1 155 ? -8.836 35.344 8.852 1 96.62 155 SER B C 1
ATOM 2813 O O . SER B 1 155 ? -10.047 35.594 8.859 1 96.62 155 SER B O 1
ATOM 2815 N N . THR B 1 156 ? -8.094 35.469 7.82 1 95.62 156 THR B N 1
ATOM 2816 C CA . THR B 1 156 ? -8.664 35.844 6.523 1 95.62 156 THR B CA 1
ATOM 2817 C C . THR B 1 156 ? -9.641 34.75 6.055 1 95.62 156 THR B C 1
ATOM 2819 O O . THR B 1 156 ? -10.734 35.062 5.57 1 95.62 156 THR B O 1
ATOM 2822 N N . LEU B 1 157 ? -9.305 33.531 6.203 1 95.69 157 LEU B N 1
ATOM 2823 C CA . LEU B 1 157 ? -10.156 32.406 5.801 1 95.69 157 LEU B CA 1
ATOM 2824 C C . LEU B 1 157 ? -11.453 32.406 6.605 1 95.69 157 LEU B C 1
ATOM 2826 O O . LEU B 1 157 ? -12.516 32.094 6.07 1 95.69 157 LEU B O 1
ATOM 2830 N N . LYS B 1 158 ? -11.328 32.719 7.863 1 95.62 158 LYS B N 1
ATOM 2831 C CA . LYS B 1 158 ? -12.477 32.719 8.766 1 95.62 158 LYS B CA 1
ATOM 2832 C C . LYS B 1 158 ? -13.5 33.781 8.344 1 95.62 158 LYS B C 1
ATOM 2834 O O . LYS B 1 158 ? -14.695 33.625 8.625 1 95.62 158 LYS B O 1
ATOM 2839 N N . ARG B 1 159 ? -13.055 34.719 7.68 1 96.25 159 ARG B N 1
ATOM 2840 C CA . ARG B 1 159 ? -13.93 35.812 7.277 1 96.25 159 ARG B CA 1
ATOM 2841 C C . ARG B 1 159 ? -14.68 35.469 5.992 1 96.25 159 ARG B C 1
ATOM 2843 O O . ARG B 1 159 ? -15.664 36.125 5.656 1 96.25 159 ARG B O 1
ATOM 2850 N N . ILE B 1 160 ? -14.18 34.469 5.324 1 95.62 160 ILE B N 1
ATOM 2851 C CA . ILE B 1 160 ? -14.836 34.031 4.09 1 95.62 160 ILE B CA 1
ATOM 2852 C C . ILE B 1 160 ? -16.062 33.188 4.418 1 95.62 160 ILE B C 1
ATOM 2854 O O . ILE B 1 160 ? -15.961 32.188 5.102 1 95.62 160 ILE B O 1
ATOM 2858 N N . GLU B 1 161 ? -17.125 33.562 3.93 1 91.31 161 GLU B N 1
ATOM 2859 C CA . GLU B 1 161 ? -18.391 33 4.359 1 91.31 161 GLU B CA 1
ATOM 2860 C C . GLU B 1 161 ? -18.703 31.719 3.582 1 91.31 161 GLU B C 1
ATOM 2862 O O . GLU B 1 161 ? -19.188 30.734 4.152 1 91.31 161 GLU B O 1
ATOM 2867 N N . THR B 1 162 ? -18.422 31.703 2.225 1 94.62 162 THR B N 1
ATOM 2868 C CA . THR B 1 162 ? -18.875 30.578 1.408 1 94.62 162 THR B CA 1
ATOM 2869 C C . THR B 1 162 ? -17.688 29.781 0.896 1 94.62 162 THR B C 1
ATOM 2871 O O . THR B 1 162 ? -16.578 30.297 0.77 1 94.62 162 THR B O 1
ATOM 2874 N N . MET B 1 163 ? -17.922 28.578 0.541 1 94.62 163 MET B N 1
ATOM 2875 C CA . MET B 1 163 ? -16.875 27.719 -0.007 1 94.62 163 MET B CA 1
ATOM 2876 C C . MET B 1 163 ? -16.469 28.188 -1.404 1 94.62 163 MET B C 1
ATOM 2878 O O . MET B 1 163 ? -15.312 28.047 -1.797 1 94.62 163 MET B O 1
ATOM 2882 N N . LYS B 1 164 ? -17.422 28.703 -2.135 1 94.44 164 LYS B N 1
ATOM 2883 C CA . LYS B 1 164 ? -17.109 29.266 -3.443 1 94.44 164 LYS B CA 1
ATOM 2884 C C . LYS B 1 164 ? -16.062 30.359 -3.33 1 94.44 164 LYS B C 1
ATOM 2886 O O . LYS B 1 164 ? -15.094 30.391 -4.102 1 94.44 164 LYS B O 1
ATOM 2891 N N . GLN B 1 165 ? -16.281 31.203 -2.377 1 96 165 GLN B N 1
ATOM 2892 C CA . GLN B 1 165 ? -15.328 32.281 -2.145 1 96 165 GLN B CA 1
ATOM 2893 C C . GLN B 1 165 ? -13.992 31.734 -1.646 1 96 165 GLN B C 1
ATOM 2895 O O . GLN B 1 165 ? -12.93 32.281 -1.976 1 96 165 GLN B O 1
ATOM 2900 N N . THR B 1 166 ? -14.047 30.719 -0.839 1 96.06 166 THR B N 1
ATOM 2901 C CA . THR B 1 166 ? -12.828 30.078 -0.351 1 96.06 166 THR B CA 1
ATOM 2902 C C . THR B 1 166 ? -12 29.531 -1.511 1 96.06 166 THR B C 1
ATOM 2904 O O . THR B 1 166 ? -10.773 29.656 -1.521 1 96.06 166 THR B O 1
ATOM 2907 N N . LYS B 1 167 ? -12.672 28.906 -2.461 1 95.06 167 LYS B N 1
ATOM 2908 C CA . LYS B 1 167 ? -12.016 28.359 -3.648 1 95.06 167 LYS B CA 1
ATOM 2909 C C . LYS B 1 167 ? -11.312 29.453 -4.438 1 95.06 167 LYS B C 1
ATOM 2911 O O . LYS B 1 167 ? -10.172 29.281 -4.879 1 95.06 167 LYS B O 1
ATOM 2916 N N . VAL B 1 168 ? -12.008 30.578 -4.59 1 93.56 168 VAL B N 1
ATOM 2917 C CA . VAL B 1 168 ? -11.438 31.703 -5.309 1 93.56 168 VAL B CA 1
ATOM 2918 C C . VAL B 1 168 ? -10.211 32.219 -4.559 1 93.56 168 VAL B C 1
ATOM 2920 O O . VAL B 1 168 ? -9.18 32.531 -5.168 1 93.56 168 VAL B O 1
ATOM 2923 N N . PHE B 1 169 ? -10.391 32.344 -3.334 1 93.69 169 PHE B N 1
ATOM 2924 C CA . PHE B 1 169 ? -9.289 32.812 -2.488 1 93.69 169 PHE B CA 1
ATOM 2925 C C . PHE B 1 169 ? -8.07 31.906 -2.656 1 93.69 169 PHE B C 1
ATOM 2927 O O . PHE B 1 169 ? -6.953 32.406 -2.811 1 93.69 169 PHE B O 1
ATOM 2934 N N . LEU B 1 170 ? -8.273 30.594 -2.629 1 95.19 170 LEU B N 1
ATOM 2935 C CA . LEU B 1 170 ? -7.164 29.641 -2.715 1 95.19 170 LEU B CA 1
ATOM 2936 C C . LEU B 1 170 ? -6.5 29.719 -4.086 1 95.19 170 LEU B C 1
ATOM 2938 O O . LEU B 1 170 ? -5.273 29.609 -4.195 1 95.19 170 LEU B O 1
ATOM 2942 N N . LYS B 1 171 ? -7.27 29.844 -5.105 1 93.38 171 LYS B N 1
ATOM 2943 C CA . LYS B 1 171 ? -6.711 29.969 -6.449 1 93.38 171 LYS B CA 1
ATOM 2944 C C . LYS B 1 171 ? -5.809 31.203 -6.551 1 93.38 171 LYS B C 1
ATOM 2946 O O . LYS B 1 171 ? -4.723 31.125 -7.125 1 93.38 171 LYS B O 1
ATOM 2951 N N . LYS B 1 172 ? -6.262 32.25 -5.992 1 91.75 172 LYS B N 1
ATOM 2952 C CA . LYS B 1 172 ? -5.457 33.469 -5.977 1 91.75 172 LYS B CA 1
ATOM 2953 C C . LYS B 1 172 ? -4.184 33.281 -5.156 1 91.75 172 LYS B C 1
ATOM 2955 O O . LYS B 1 172 ? -3.111 33.719 -5.543 1 91.75 172 LYS B O 1
ATOM 2960 N N . TYR B 1 173 ? -4.41 32.656 -4.051 1 91.31 173 TYR B N 1
ATOM 2961 C CA . TYR B 1 173 ? -3.287 32.344 -3.168 1 91.31 173 TYR B CA 1
ATOM 2962 C C . TYR B 1 173 ? -2.207 31.562 -3.904 1 91.31 173 TYR B C 1
ATOM 2964 O O . TYR B 1 173 ? -1.017 31.859 -3.768 1 91.31 173 TYR B O 1
ATOM 2972 N N . LEU B 1 174 ? -2.586 30.609 -4.73 1 92 174 LEU B N 1
ATOM 2973 C CA . LEU B 1 174 ? -1.669 29.719 -5.449 1 92 174 LEU B CA 1
ATOM 2974 C C . LEU B 1 174 ? -1.014 30.453 -6.613 1 92 174 LEU B C 1
ATOM 2976 O O . LEU B 1 174 ? 0.132 30.172 -6.969 1 92 174 LEU B O 1
ATOM 2980 N N . MET B 1 175 ? -1.804 31.281 -7.305 1 86.5 175 MET B N 1
ATOM 2981 C CA . MET B 1 175 ? -1.271 32.062 -8.422 1 86.5 175 MET B CA 1
A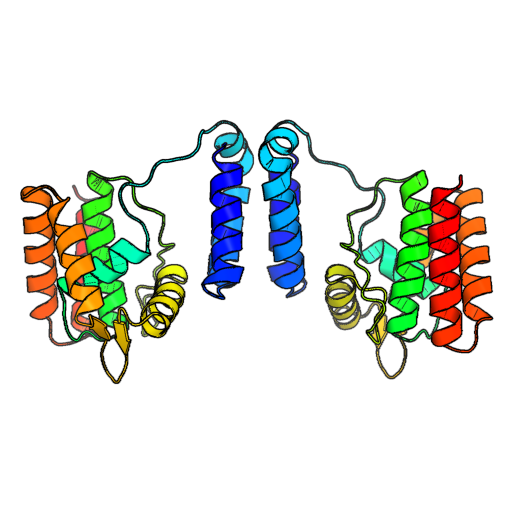TOM 2982 C C . MET B 1 175 ? -0.223 33.062 -7.93 1 86.5 175 MET B C 1
ATOM 2984 O O . MET B 1 175 ? 0.734 33.344 -8.648 1 86.5 175 MET B O 1
ATOM 2988 N N . GLY B 1 176 ? -0.506 33.719 -6.859 1 71.31 176 GLY B N 1
ATOM 2989 C CA . GLY B 1 176 ? 0.502 34.594 -6.297 1 71.31 176 GLY B CA 1
ATOM 2990 C C . GLY B 1 176 ? 1.764 33.875 -5.871 1 71.31 176 GLY B C 1
ATOM 2991 O O . GLY B 1 176 ? 2.844 34.469 -5.824 1 71.31 176 GLY B O 1
ATOM 2992 N N . TYR B 1 177 ? 1.671 32.719 -5.359 1 54.78 177 TYR B N 1
ATOM 2993 C CA . TYR B 1 177 ? 2.852 31.906 -5.09 1 54.78 177 TYR B CA 1
ATOM 2994 C C . TYR B 1 177 ? 3.68 31.719 -6.355 1 54.78 177 TYR B C 1
ATOM 2996 O O . TYR B 1 177 ? 4.906 31.594 -6.289 1 54.78 177 TYR B O 1
ATOM 3004 N N . ARG B 1 178 ? 3.141 31.688 -7.555 1 48.88 178 ARG B N 1
ATOM 3005 C CA . ARG B 1 178 ? 3.893 31.594 -8.797 1 48.88 178 ARG B CA 1
ATOM 3006 C C . ARG B 1 178 ? 4.578 32.906 -9.133 1 48.88 178 ARG B C 1
ATOM 3008 O O . ARG B 1 178 ? 5.562 32.938 -9.875 1 48.88 178 ARG B O 1
ATOM 3015 N N . GLU B 1 179 ? 4.09 33.969 -8.828 1 40.62 179 GLU B N 1
ATOM 3016 C CA . GLU B 1 179 ? 4.688 35.25 -9.195 1 40.62 179 GLU B CA 1
ATOM 3017 C C . GLU B 1 179 ? 5.762 35.656 -8.195 1 40.62 179 GLU B C 1
ATOM 3019 O O . GLU B 1 179 ? 6.527 36.594 -8.453 1 40.62 179 GLU B O 1
ATOM 3024 N N . GLU B 1 180 ? 5.887 35.094 -6.973 1 37.59 180 GLU B N 1
ATOM 3025 C CA . GLU B 1 180 ? 7.02 35.594 -6.191 1 37.59 180 GLU B CA 1
ATOM 3026 C C . GLU B 1 180 ? 8.266 34.75 -6.441 1 37.59 180 GLU B C 1
ATOM 3028 O O . GLU B 1 180 ? 8.172 33.5 -6.586 1 37.59 180 GLU B O 1
#

Organism: NCBI:txid1294262

Radius of gyration: 25.92 Å; Cα contacts (8 Å, |Δi|>4): 499; chains: 2; bounding box: 43×75×50 Å

pLDDT: mean 95.11, std 8.28, range [36.59, 98.75]

Foldseek 3Di:
DFQLVVLQVVLVCCCPQLVFNPQSVVSVVVCVVCVVVRRPGHHDDFPEELLLLLLLLQLLPPFAAPLLSLLLSVVLCVLCVVPTGYHDQQWDADLPDSNRIDGSNNVSVVVSCVVVQQWDDDRTIHGDPNSNVSNVVSLVPDDPVSSVVSNVVVVVSVPDDDVVVVSVVVVVVVVVVVVD/DFQLVVLQVVLVCCCPQLVFNPQSVVSVVVCVVCVVVRRPGHHDDFPEELLLLLLLLQLLPPFAAPLLSLLLSVVLCVLCVVPTHYHDQQWDADLPDSNRIDGSNNVSVVVSCVVVQQWDDDRTIHGDPNSNVSNVVSLVVDDPVSSVVSNVVVVVSVVDDDVVVVSVVVVVVVVVVVVD

Secondary structure (DSSP, 8-state):
-BHHHHHHHHHHHHHHTT--HHHHHHHHHHHHHTHHHHTTPBPP--SB-HHHHHHHHHHHS-SB-HHHHHHHHHHHHHHHTTTS-B-----EE-TTSSSSEE-HHHHHHHHHHHHTTSEEESSSEEE-HHHHHHHHHHHHTS-HHHHHHHHHHHHHHHH--SHHHHHHHHHHHHHHHHH-/-BHHHHHHHHHHHHHHTT--HHHHHHHHHHHHHTHHHHTTPBPPPPSB-HHHHHHHHHHHS-SB-HHHHHHHHHHHHHHHTTTS-B-----EE-TTSSSSEE-HHHHHHHHHHHHTTSEEESSSEEE-HHHHHHHHHHHHTS-HHHHHHHHHHHHHHHH--SHHHHHHHHHHHHHHHHH-

Solvent-accessible surface area (backbone atoms only — not comparable to full-atom values): 18993 Å² total; per-residue (Å²): 111,40,28,49,29,50,51,34,48,49,26,50,41,27,41,74,72,36,67,23,60,67,40,22,49,54,45,39,51,51,44,40,76,38,29,79,63,31,53,74,31,61,53,78,80,61,76,37,47,54,67,51,45,51,39,44,34,28,64,76,42,61,66,29,42,71,53,55,43,37,47,47,33,49,55,46,46,59,61,45,53,75,80,42,47,58,46,81,45,60,72,47,77,38,82,91,45,88,53,29,45,38,31,57,40,53,56,28,45,49,54,42,36,33,74,73,54,30,32,42,77,79,89,37,32,28,56,31,76,64,24,44,55,52,19,52,57,57,57,65,73,49,54,68,68,61,49,50,51,45,52,52,52,49,52,54,54,70,69,48,85,46,67,70,55,46,51,53,50,49,53,50,55,56,51,52,58,68,72,105,110,38,28,49,30,49,52,33,48,49,25,50,43,27,40,73,71,36,66,23,60,69,38,21,49,55,45,39,53,52,46,40,75,37,28,77,62,32,53,74,31,60,54,79,79,60,75,38,46,53,66,51,45,51,38,43,35,30,64,75,43,62,65,29,43,70,54,53,42,36,47,46,34,50,53,46,47,59,60,44,55,74,80,42,47,57,47,82,44,59,73,48,77,38,83,90,44,89,52,27,46,37,31,57,41,52,56,28,45,50,55,41,36,32,74,72,53,30,32,43,76,78,89,36,33,30,56,31,76,65,25,42,55,53,20,52,56,56,57,64,73,47,56,69,69,60,49,50,51,45,52,50,52,48,52,56,53,69,69,47,86,46,68,70,56,45,53,52,50,50,52,51,53,55,54,51,60,69,73,105

Nearest PDB structures (foldseek):
  8ioi-assembly1_B  TM=6.145E-01  e=3.319E-01  Mycobacterium tuberculosis H37Rv
  5hso-assembly1_C  TM=4.736E-01  e=1.679E-01  Mycobacterium tuberculosis H37Rv
  4ld5-assembly1_B  TM=3.672E-01  e=2.360E-01  Staphylococcus aureus
  2hr3-assembly1_B  TM=2.855E-01  e=2.799E-01  Pseudomonas aeruginosa
  5hso-assembly1_C  TM=4.734E-01  e=1.023E-01  Mycobacterium tuberculosis H37Rv

Sequence (360 aa):
MNRVRQLTDEAIEEIEKYNSCQSAYYILKTLSEGAETLCKEKEVKYDYTVDNLIIMSLYTYEDVTKARLFVTSFIIYDLLAKKYTIQNPLFYFRWNKRYFVYSPRIESHLSYLSREGFVKNRKKYSLTEYGKKEGETSLATLNKETLSKIQESVSTLKRIETMKQTKVFLKKYLMGYREEMNRVRQLTDEAIEEIEKYNSCQSAYYILKTLSEGAETLCKEKEVKYDYTVDNLIIMSLYTYEDVTKARLFVTSFIIYDLLAKKYTIQNPLFYFRWNKRYFVYSPRIESHLSYLSREGFVKNRKKYSLTEYGKKEGETSLATLNKETLSKIQESVSTLKRIETMKQTKVFLKKYLMGYREE